Protein AF-A0A957WWM2-F1 (afdb_monomer_lite)

Sequence (202 aa):
AFRPNVPVIAITPSPMVQRQLCLHWGVYALLTRRFNSTDEVVVDAVRVAQKAGHVDEGDTVVLTAGMVGSVRSATNLMMVRTIERVLARGVGLGQREVVGRVVHVKTPINGADYTVGPQDIIYVEKVDRTCLSLLQRAGGLITLESGLDSPGAIFAMDLGLPALIGAEGRVNELIDGEPIVLDTVNGQVSEWRRSMPINRGL

pLDDT: mean 89.53, std 12.82, range [33.59, 98.31]

Secondary structure (DSSP, 8-state):
----SS-EEEEES-HHHHHHHTTSTTEEEEE----SSHHHHHHHHHHHHHHTTSS-TT-EEEEEEPPTT-SS-S--EEEEEEPP-EEEEEEEESSSEEEEEEEE--SS--S------TTEEEEESS--GGGHHHHTT-SEEEES--STTSHHHHHHHHHT--EEEEEEESGGG--TT-EEEEETTTTEEEE--PPPP-----

Structure (mmCIF, N/CA/C/O backbone):
data_AF-A0A957WWM2-F1
#
_entry.id   AF-A0A957WWM2-F1
#
loop_
_atom_site.group_PDB
_atom_site.id
_atom_site.type_symbol
_atom_site.label_atom_id
_atom_site.label_alt_id
_atom_site.label_comp_id
_atom_site.label_asym_id
_atom_site.label_entity_id
_atom_site.label_seq_id
_atom_site.pdbx_PDB_ins_code
_atom_site.Cartn_x
_atom_site.Cartn_y
_atom_site.Cartn_z
_atom_site.occupancy
_atom_site.B_iso_or_equiv
_atom_site.auth_seq_id
_atom_site.auth_comp_id
_atom_site.auth_asym_id
_atom_site.auth_atom_id
_atom_site.pdbx_PDB_model_num
ATOM 1 N N . ALA A 1 1 ? 10.904 -11.997 -33.557 1.00 68.50 1 ALA A N 1
ATOM 2 C CA . ALA A 1 1 ? 10.614 -11.258 -32.307 1.00 68.50 1 ALA A CA 1
ATOM 3 C C . ALA A 1 1 ? 9.206 -11.620 -31.857 1.00 68.50 1 ALA A C 1
ATOM 5 O O . ALA A 1 1 ? 8.340 -11.689 -32.715 1.00 68.50 1 ALA A O 1
ATOM 6 N N . P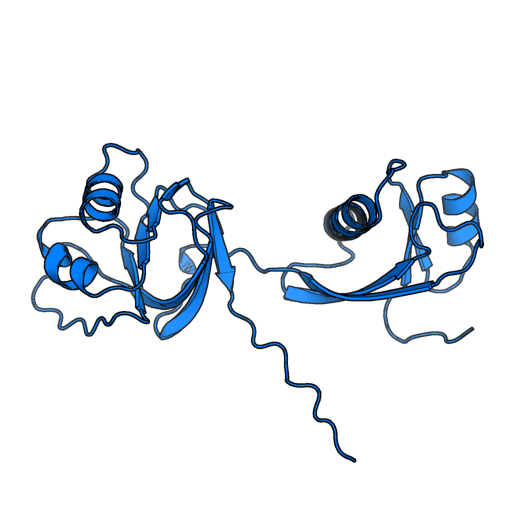HE A 1 2 ? 8.987 -11.874 -30.565 1.00 82.69 2 PHE A N 1
ATOM 7 C CA . PHE A 1 2 ? 7.769 -12.509 -30.034 1.00 82.69 2 PHE A CA 1
ATOM 8 C C . PHE A 1 2 ? 6.484 -11.660 -30.090 1.00 82.69 2 PHE A C 1
ATOM 10 O O . PHE A 1 2 ? 5.420 -12.213 -29.856 1.00 82.69 2 PHE A O 1
ATOM 17 N N . ARG A 1 3 ? 6.580 -10.357 -30.417 1.00 83.38 3 ARG A N 1
ATOM 18 C CA . ARG A 1 3 ? 5.449 -9.424 -30.647 1.00 83.38 3 ARG A CA 1
ATOM 19 C C . ARG A 1 3 ? 4.284 -9.632 -29.657 1.00 83.38 3 ARG A C 1
ATOM 21 O O . ARG A 1 3 ? 3.188 -9.986 -30.080 1.00 83.38 3 ARG A O 1
ATOM 28 N N . PRO A 1 4 ? 4.529 -9.460 -28.347 1.00 87.69 4 PRO A N 1
ATOM 29 C CA . PRO A 1 4 ? 3.482 -9.637 -27.353 1.00 87.69 4 PRO A CA 1
ATOM 30 C C . PRO A 1 4 ? 2.355 -8.615 -27.556 1.00 87.69 4 PRO A C 1
ATOM 32 O O . PRO A 1 4 ? 2.599 -7.498 -28.005 1.00 87.69 4 PRO A O 1
ATOM 35 N N . ASN A 1 5 ? 1.135 -8.991 -27.165 1.00 86.50 5 ASN A N 1
ATOM 36 C CA . ASN A 1 5 ? -0.032 -8.098 -27.182 1.00 86.50 5 ASN A CA 1
ATOM 37 C C . ASN A 1 5 ? -0.005 -7.044 -26.056 1.00 86.50 5 ASN A C 1
ATOM 39 O O . ASN A 1 5 ? -0.889 -6.197 -25.993 1.00 86.50 5 ASN A O 1
ATOM 43 N N . VAL A 1 6 ? 0.986 -7.107 -25.162 1.00 88.12 6 VAL A N 1
ATOM 44 C CA . VAL A 1 6 ? 1.208 -6.135 -24.083 1.00 88.12 6 VAL A CA 1
ATOM 45 C C . VAL A 1 6 ? 2.291 -5.124 -24.480 1.00 88.12 6 VAL A C 1
ATOM 47 O O . VAL A 1 6 ? 3.205 -5.483 -25.232 1.00 88.12 6 VAL A O 1
ATOM 50 N N . PRO A 1 7 ? 2.228 -3.873 -23.987 1.00 88.50 7 PRO A N 1
ATOM 51 C CA . PRO A 1 7 ? 3.242 -2.864 -24.278 1.00 88.50 7 PRO A CA 1
ATOM 52 C C . PRO A 1 7 ? 4.618 -3.282 -23.744 1.00 88.50 7 PRO A C 1
ATOM 54 O O . PRO A 1 7 ? 4.739 -3.803 -22.634 1.00 88.50 7 PRO A O 1
ATOM 57 N N . VAL A 1 8 ? 5.677 -3.027 -24.519 1.00 94.19 8 VAL A N 1
ATOM 58 C CA . VAL A 1 8 ? 7.059 -3.250 -24.074 1.00 94.19 8 VAL A CA 1
ATOM 59 C C . VAL A 1 8 ? 7.640 -1.923 -23.609 1.00 94.19 8 VAL A C 1
ATOM 61 O O . VAL A 1 8 ? 7.844 -1.017 -24.410 1.00 94.19 8 VAL A O 1
ATOM 64 N N . ILE A 1 9 ? 7.938 -1.805 -22.319 1.00 95.75 9 ILE A N 1
ATOM 65 C CA . ILE A 1 9 ? 8.543 -0.601 -21.743 1.00 95.75 9 ILE A CA 1
ATOM 66 C C . ILE A 1 9 ? 10.036 -0.869 -21.566 1.00 95.75 9 ILE A C 1
ATOM 68 O O . ILE A 1 9 ? 10.436 -1.706 -20.758 1.00 95.75 9 ILE A O 1
ATOM 72 N N . ALA A 1 10 ? 10.870 -0.186 -22.345 1.00 95.31 10 ALA A N 1
ATOM 73 C CA . ALA A 1 10 ? 12.314 -0.350 -22.299 1.00 95.31 10 ALA A CA 1
ATOM 74 C C . ALA A 1 10 ? 12.955 0.805 -21.529 1.00 95.31 10 ALA A C 1
ATOM 76 O O . ALA A 1 10 ? 12.918 1.957 -21.955 1.00 95.31 10 ALA A O 1
ATOM 77 N N . ILE A 1 11 ? 13.564 0.488 -20.391 1.00 95.31 11 ILE A N 1
ATOM 78 C CA . ILE A 1 11 ? 14.120 1.478 -19.469 1.00 95.31 11 ILE A CA 1
ATOM 79 C C . ILE A 1 11 ? 15.640 1.394 -19.539 1.00 95.31 11 ILE A C 1
ATOM 81 O O . ILE A 1 11 ? 16.223 0.328 -19.345 1.00 95.31 11 ILE A O 1
ATOM 85 N N . THR A 1 12 ? 16.294 2.505 -19.869 1.00 94.12 12 THR A N 1
ATOM 86 C CA . THR A 1 12 ? 17.740 2.528 -20.124 1.00 94.12 12 THR A CA 1
ATOM 87 C C . THR A 1 12 ? 18.412 3.763 -19.528 1.00 94.12 12 THR A C 1
ATOM 89 O O . THR A 1 12 ? 17.831 4.845 -19.547 1.00 94.12 12 THR A O 1
ATOM 92 N N . PRO A 1 13 ? 19.654 3.655 -19.020 1.00 93.88 13 PRO A N 1
ATOM 93 C CA . PRO A 1 13 ? 20.414 4.816 -18.573 1.00 93.88 13 PRO A CA 1
ATOM 94 C C . PRO A 1 13 ? 21.108 5.572 -19.716 1.00 93.88 13 PRO A C 1
ATOM 96 O O . PRO A 1 13 ? 21.777 6.571 -19.470 1.00 93.88 13 PRO A O 1
ATOM 99 N N . SER A 1 14 ? 21.027 5.080 -20.959 1.00 95.25 14 SER A N 1
ATOM 100 C CA . SER A 1 14 ? 21.716 5.671 -22.111 1.00 95.25 14 SER A CA 1
ATOM 101 C C . SER A 1 14 ? 20.738 6.418 -23.023 1.00 95.25 14 SER A C 1
ATOM 103 O O . SER A 1 14 ? 19.923 5.774 -23.688 1.00 95.25 14 SER A O 1
ATOM 105 N N . PRO A 1 15 ? 20.864 7.752 -23.165 1.00 96.56 15 PRO A N 1
ATOM 106 C CA . PRO A 1 15 ? 20.057 8.526 -24.112 1.00 96.56 15 PRO A CA 1
ATOM 107 C C . PRO A 1 15 ? 20.215 8.067 -25.563 1.00 96.56 15 PRO A C 1
ATOM 109 O O . PRO A 1 15 ? 19.283 8.163 -26.356 1.00 96.56 15 PRO A O 1
ATOM 112 N N . MET A 1 16 ? 21.392 7.548 -25.924 1.00 97.44 16 MET A N 1
ATOM 113 C CA . MET A 1 16 ? 21.622 6.981 -27.252 1.00 97.44 16 MET A CA 1
ATOM 114 C C . MET A 1 16 ? 20.780 5.720 -27.470 1.00 97.44 16 MET A C 1
ATOM 116 O O . MET A 1 16 ? 20.093 5.621 -28.484 1.00 97.44 16 MET A O 1
ATOM 120 N N . VAL A 1 17 ? 20.798 4.790 -26.509 1.00 95.88 17 VAL A N 1
ATOM 121 C CA . VAL A 1 17 ? 20.021 3.542 -26.583 1.00 95.88 17 VAL A CA 1
ATOM 122 C C . VAL A 1 17 ? 18.525 3.838 -26.557 1.00 95.88 17 VAL A C 1
ATOM 124 O O . VAL A 1 17 ? 17.778 3.230 -27.313 1.00 95.88 17 VAL A O 1
ATOM 127 N N . GLN A 1 18 ? 18.083 4.813 -25.758 1.00 97.19 18 GLN A N 1
ATOM 128 C CA . GLN A 1 18 ? 16.685 5.242 -25.744 1.00 97.19 18 GLN A CA 1
ATOM 129 C C . GLN A 1 18 ? 16.219 5.651 -27.149 1.00 97.19 18 GLN A C 1
ATOM 131 O O . GLN A 1 18 ? 15.223 5.128 -27.640 1.00 97.19 18 GLN A O 1
ATOM 136 N N . ARG A 1 19 ? 16.970 6.533 -27.827 1.00 97.38 19 ARG A N 1
ATOM 137 C CA . ARG A 1 19 ? 16.638 6.984 -29.190 1.00 97.38 19 ARG A CA 1
ATOM 138 C C . ARG A 1 19 ? 16.611 5.839 -30.200 1.00 97.38 19 ARG A C 1
ATOM 140 O O . ARG A 1 19 ? 15.752 5.833 -31.073 1.00 97.38 19 ARG A O 1
ATOM 147 N N . GLN A 1 20 ? 17.525 4.876 -30.078 1.00 97.31 20 GLN A N 1
ATOM 148 C CA . GLN A 1 20 ? 17.522 3.677 -30.921 1.00 97.31 20 GLN A CA 1
ATOM 149 C C . GLN A 1 20 ? 16.257 2.844 -30.691 1.00 97.31 20 GLN A C 1
ATOM 151 O O . GLN A 1 20 ? 15.596 2.453 -31.649 1.00 97.31 20 GLN A O 1
ATOM 156 N N . LEU A 1 21 ? 15.886 2.620 -29.428 1.00 95.88 21 LEU A N 1
ATOM 157 C CA . LEU A 1 21 ? 14.712 1.833 -29.051 1.00 95.88 21 LEU A CA 1
ATOM 158 C C . LEU A 1 21 ? 13.391 2.474 -29.484 1.00 95.88 21 LEU A C 1
ATOM 160 O O . LEU A 1 21 ? 12.458 1.737 -29.781 1.00 95.88 21 LEU A O 1
ATOM 164 N N . CYS A 1 22 ? 13.318 3.801 -29.619 1.00 94.31 22 CYS A N 1
ATOM 165 C CA . CYS A 1 22 ? 12.141 4.474 -30.182 1.00 94.31 22 CYS A CA 1
ATOM 166 C C . CYS A 1 22 ? 11.814 4.047 -31.627 1.00 94.31 22 CYS A C 1
ATOM 168 O O . CYS A 1 22 ? 10.692 4.252 -32.079 1.00 94.31 22 CYS A O 1
ATOM 170 N N . LEU A 1 23 ? 12.766 3.460 -32.362 1.00 94.50 23 LEU A N 1
ATOM 171 C CA . LEU A 1 23 ? 12.536 2.922 -33.710 1.00 94.50 23 LEU A CA 1
ATOM 172 C C . LEU A 1 23 ? 11.980 1.488 -33.690 1.00 94.50 23 LEU A C 1
ATOM 174 O O . LEU A 1 23 ? 11.587 0.959 -34.730 1.00 94.50 23 LEU A O 1
ATOM 178 N N . HIS A 1 24 ? 11.958 0.832 -32.526 1.00 92.12 24 HIS A N 1
ATOM 179 C CA . HIS A 1 24 ? 11.448 -0.525 -32.394 1.00 92.12 24 HIS A CA 1
ATOM 180 C C . HIS A 1 24 ? 9.931 -0.519 -32.209 1.00 92.12 24 HIS A C 1
ATOM 182 O O . HIS A 1 24 ? 9.384 0.094 -31.297 1.00 92.12 24 HIS A O 1
ATOM 188 N N . TRP A 1 25 ? 9.245 -1.277 -33.063 1.00 89.88 25 TRP A N 1
ATOM 189 C CA . TRP A 1 25 ? 7.795 -1.421 -32.998 1.00 89.88 25 TRP A CA 1
ATOM 190 C C . TRP A 1 25 ? 7.329 -1.954 -31.635 1.00 89.88 25 TRP A C 1
ATOM 192 O O . TRP A 1 25 ? 7.825 -2.989 -31.175 1.00 89.88 25 TRP A O 1
ATOM 202 N N . GLY A 1 26 ? 6.348 -1.268 -31.041 1.00 88.69 26 GLY A N 1
ATOM 203 C CA . GLY A 1 26 ? 5.719 -1.643 -29.771 1.00 88.69 26 GLY A CA 1
ATOM 204 C C . GLY A 1 26 ? 6.561 -1.354 -28.523 1.00 88.69 26 GLY A C 1
ATOM 205 O O . GLY A 1 26 ? 6.226 -1.869 -27.456 1.00 88.69 26 GLY A O 1
ATOM 206 N N . VAL A 1 27 ? 7.647 -0.577 -28.648 1.00 94.12 27 VAL A N 1
ATOM 207 C CA . VAL A 1 27 ? 8.554 -0.244 -27.541 1.00 94.12 27 VAL A CA 1
ATOM 208 C C . VAL A 1 27 ? 8.384 1.210 -27.094 1.00 94.12 27 VAL A C 1
ATOM 210 O O . VAL A 1 27 ? 8.591 2.138 -27.871 1.00 94.12 27 VAL A O 1
ATOM 213 N N . TYR A 1 28 ? 8.089 1.405 -25.810 1.00 95.44 28 TYR A N 1
ATOM 214 C CA . TYR A 1 28 ? 8.116 2.696 -25.125 1.00 95.44 28 TYR A CA 1
ATOM 215 C C . TYR A 1 28 ? 9.452 2.846 -24.394 1.00 95.44 28 TYR A C 1
ATOM 217 O O . TYR A 1 28 ? 9.712 2.142 -23.419 1.00 95.44 28 TYR A O 1
ATOM 225 N N . ALA A 1 29 ? 10.331 3.724 -24.883 1.00 96.69 29 ALA A N 1
ATOM 226 C CA . ALA A 1 29 ? 11.685 3.867 -24.352 1.00 96.69 29 ALA A CA 1
ATOM 227 C C . ALA A 1 29 ? 11.794 5.007 -23.322 1.00 96.69 29 ALA A C 1
ATOM 229 O O . ALA A 1 29 ? 11.645 6.185 -23.659 1.00 96.69 29 ALA A O 1
ATOM 230 N N . LEU A 1 30 ? 12.130 4.673 -22.076 1.00 97.12 30 LEU A N 1
ATOM 231 C CA . LEU A 1 30 ? 12.256 5.618 -20.963 1.00 97.12 30 LEU A CA 1
ATOM 232 C C . LEU A 1 30 ? 13.702 5.716 -20.466 1.00 97.12 30 LEU A C 1
ATOM 234 O O . LEU A 1 30 ? 14.476 4.757 -20.535 1.00 97.12 30 LEU A O 1
ATOM 238 N N . LEU A 1 31 ? 14.053 6.886 -19.933 1.00 96.25 31 LEU A N 1
ATOM 239 C CA . LEU A 1 31 ? 15.353 7.133 -19.319 1.00 96.25 31 LEU A CA 1
ATOM 240 C C . LEU A 1 31 ? 15.324 6.890 -17.815 1.00 96.25 31 LEU A C 1
ATOM 242 O O . LEU A 1 31 ? 14.404 7.308 -17.115 1.00 96.25 31 LEU A O 1
ATOM 246 N N . THR A 1 32 ? 16.402 6.293 -17.325 1.00 95.00 32 THR A N 1
ATOM 247 C CA . THR A 1 32 ? 16.707 6.164 -15.899 1.00 95.00 32 THR A CA 1
ATOM 248 C C . THR A 1 32 ? 18.162 6.574 -15.621 1.00 95.00 32 THR A C 1
ATOM 250 O O . THR A 1 32 ? 18.905 6.945 -16.530 1.00 95.00 32 THR A O 1
ATOM 253 N N . ARG A 1 33 ? 18.590 6.532 -14.360 1.00 92.12 33 ARG A N 1
ATOM 254 C CA . ARG A 1 33 ? 19.999 6.588 -13.963 1.00 92.12 33 ARG A CA 1
ATOM 255 C C . ARG A 1 33 ? 20.610 5.185 -13.956 1.00 92.12 33 ARG A C 1
ATOM 257 O O . ARG A 1 33 ? 19.917 4.175 -13.973 1.00 92.12 33 ARG A O 1
ATOM 264 N N . ARG A 1 34 ? 21.939 5.114 -13.952 1.00 90.06 34 ARG A N 1
ATOM 265 C CA . ARG A 1 34 ? 22.653 3.840 -13.814 1.00 90.06 34 ARG A CA 1
ATOM 266 C C . ARG A 1 34 ? 22.686 3.421 -12.343 1.00 90.06 34 ARG A C 1
ATOM 268 O O . ARG A 1 34 ? 22.906 4.265 -11.480 1.00 90.06 34 ARG A O 1
ATOM 275 N N . PHE A 1 35 ? 22.506 2.128 -12.099 1.00 89.62 35 PHE A N 1
ATOM 276 C CA . PHE A 1 35 ? 22.499 1.506 -10.776 1.00 89.62 35 PHE A CA 1
ATOM 277 C C . PHE A 1 35 ? 23.495 0.352 -10.712 1.00 89.62 35 PHE A C 1
ATOM 279 O O . PHE A 1 35 ? 23.909 -0.167 -11.755 1.00 89.62 35 PHE A O 1
ATOM 286 N N . ASN A 1 36 ? 23.861 -0.038 -9.491 1.00 87.06 36 ASN A N 1
ATOM 287 C CA . ASN A 1 36 ? 24.891 -1.049 -9.241 1.00 87.06 36 ASN A CA 1
ATOM 288 C C . ASN A 1 36 ? 24.325 -2.376 -8.721 1.00 87.06 36 ASN A C 1
ATOM 290 O O . ASN A 1 36 ? 25.065 -3.355 -8.653 1.00 87.06 36 ASN A O 1
ATOM 294 N N . SER A 1 37 ? 23.031 -2.435 -8.397 1.00 88.38 37 SER A N 1
ATOM 295 C CA . SER A 1 37 ? 22.351 -3.666 -8.000 1.00 88.38 37 SER A CA 1
ATOM 296 C C . SER A 1 37 ? 21.128 -3.940 -8.872 1.00 88.38 37 SER A C 1
ATOM 298 O O . SER A 1 37 ? 20.485 -3.032 -9.400 1.00 88.38 37 SER A O 1
ATOM 300 N N . THR A 1 38 ? 20.808 -5.222 -9.036 1.00 86.62 38 THR A N 1
ATOM 301 C CA . THR A 1 38 ? 19.611 -5.661 -9.764 1.00 86.62 38 THR A CA 1
ATOM 302 C C . THR A 1 38 ? 18.332 -5.175 -9.075 1.00 86.62 38 THR A C 1
ATOM 304 O O . THR A 1 38 ? 17.401 -4.756 -9.758 1.00 86.62 38 THR A O 1
ATOM 307 N N . ASP A 1 39 ? 18.305 -5.166 -7.741 1.00 86.75 39 ASP A N 1
ATOM 308 C CA . ASP A 1 39 ? 17.135 -4.744 -6.964 1.00 86.75 39 ASP A CA 1
ATOM 309 C C . ASP A 1 39 ? 16.833 -3.254 -7.159 1.00 86.75 39 ASP A C 1
ATOM 311 O O . ASP A 1 39 ? 15.686 -2.882 -7.408 1.00 86.75 39 ASP A O 1
ATOM 315 N N . GLU A 1 40 ? 17.863 -2.400 -7.155 1.00 90.19 40 GLU A N 1
ATOM 316 C CA . GLU A 1 40 ? 17.714 -0.973 -7.464 1.00 90.19 40 GLU A CA 1
ATOM 317 C C . GLU A 1 40 ? 17.157 -0.752 -8.874 1.00 90.19 40 GLU A C 1
ATOM 319 O O . GLU A 1 40 ? 16.267 0.078 -9.060 1.00 90.19 40 GLU A O 1
ATOM 324 N N . VAL A 1 41 ? 17.644 -1.513 -9.862 1.00 89.81 41 VAL A N 1
ATOM 325 C CA . VAL A 1 41 ? 17.142 -1.443 -11.244 1.00 89.81 41 VAL A CA 1
ATOM 326 C C . VAL A 1 41 ? 15.663 -1.819 -11.303 1.00 89.81 41 VAL A C 1
ATOM 328 O O . VAL A 1 41 ? 14.894 -1.133 -11.970 1.00 89.81 41 VAL A O 1
ATOM 331 N N . VAL A 1 42 ? 15.253 -2.885 -10.614 1.00 89.25 42 VAL A N 1
ATOM 332 C CA . VAL A 1 42 ? 13.862 -3.363 -10.593 1.00 89.25 42 VAL A CA 1
ATOM 333 C C . VAL A 1 42 ? 12.933 -2.335 -9.947 1.00 89.25 42 VAL A C 1
ATOM 335 O O . VAL A 1 42 ? 11.890 -2.014 -10.519 1.00 89.25 42 VAL A O 1
ATOM 338 N N . VAL A 1 43 ? 13.306 -1.800 -8.782 1.00 89.94 43 VAL A N 1
ATOM 339 C CA . VAL A 1 43 ? 12.519 -0.775 -8.073 1.00 89.94 43 VAL A CA 1
ATOM 340 C C . VAL A 1 43 ? 12.390 0.485 -8.925 1.00 89.94 43 VAL A C 1
ATOM 342 O O . VAL A 1 43 ? 11.295 1.031 -9.079 1.00 89.94 43 VAL A O 1
ATOM 345 N N . ASP A 1 44 ? 13.491 0.931 -9.526 1.00 93.12 44 ASP A N 1
ATOM 346 C CA . ASP A 1 44 ? 13.483 2.137 -10.340 1.00 93.12 44 ASP A CA 1
ATOM 347 C C . ASP A 1 44 ? 12.718 1.968 -11.655 1.00 93.12 44 ASP A C 1
ATOM 349 O O . ASP A 1 44 ? 12.010 2.883 -12.073 1.00 93.12 44 ASP A O 1
ATOM 353 N N . ALA A 1 45 ? 12.803 0.792 -12.279 1.00 93.00 45 ALA A N 1
ATOM 354 C CA . ALA A 1 45 ? 12.073 0.473 -13.497 1.00 93.00 45 ALA A CA 1
ATOM 355 C C . ALA A 1 45 ? 10.557 0.630 -13.304 1.00 93.00 45 ALA A C 1
ATOM 357 O O . ALA A 1 45 ? 9.906 1.319 -14.091 1.00 93.00 45 ALA A O 1
ATOM 358 N N . VAL A 1 46 ? 10.006 0.058 -12.228 1.00 92.62 46 VAL A N 1
ATOM 359 C CA . VAL A 1 46 ? 8.580 0.209 -11.891 1.00 92.62 46 VAL A CA 1
ATOM 360 C C . VAL A 1 46 ? 8.243 1.680 -11.648 1.00 92.62 46 VAL A C 1
ATOM 362 O O . VAL A 1 46 ? 7.312 2.204 -12.255 1.00 92.62 46 VAL A O 1
ATOM 365 N N . ARG A 1 47 ? 9.054 2.384 -10.850 1.00 93.44 47 ARG A N 1
ATOM 366 C CA . ARG A 1 47 ? 8.861 3.810 -10.540 1.00 93.44 47 ARG A CA 1
ATOM 367 C C . ARG A 1 47 ? 8.833 4.692 -11.794 1.00 93.44 47 ARG A C 1
ATOM 369 O O . ARG A 1 47 ? 7.992 5.583 -11.907 1.00 93.44 47 ARG A O 1
ATOM 376 N N . VAL A 1 48 ? 9.766 4.487 -12.725 1.00 95.06 48 VAL A N 1
ATOM 377 C CA . VAL A 1 48 ? 9.859 5.260 -13.974 1.00 95.06 48 VAL A CA 1
ATOM 378 C C . VAL A 1 48 ? 8.686 4.942 -14.900 1.00 95.06 48 VAL A C 1
ATOM 380 O O . VAL A 1 48 ? 8.121 5.866 -15.484 1.00 95.06 48 VAL A O 1
ATOM 383 N N . ALA A 1 49 ? 8.283 3.672 -14.994 1.00 94.31 49 ALA A N 1
ATOM 384 C CA . ALA A 1 49 ? 7.115 3.262 -15.769 1.00 94.31 49 ALA A CA 1
ATOM 385 C C . ALA A 1 49 ? 5.810 3.863 -15.215 1.00 94.31 49 ALA A C 1
ATOM 387 O O . ALA A 1 49 ? 5.019 4.394 -15.996 1.00 94.31 49 ALA A O 1
ATOM 388 N N . GLN A 1 50 ? 5.623 3.860 -13.888 1.00 92.56 50 GLN A N 1
ATOM 389 C CA . GLN A 1 50 ? 4.476 4.496 -13.226 1.00 92.56 50 GLN A CA 1
ATOM 390 C C . GLN A 1 50 ? 4.455 6.002 -13.471 1.00 92.56 50 GLN A C 1
ATOM 392 O O . GLN A 1 50 ? 3.445 6.562 -13.882 1.00 92.56 50 GLN A O 1
ATOM 397 N N . LYS A 1 51 ? 5.599 6.678 -13.296 1.00 94.06 51 LYS A N 1
ATOM 398 C CA . LYS A 1 51 ? 5.699 8.126 -13.532 1.00 94.06 51 LYS A CA 1
ATOM 399 C C . LYS A 1 51 ? 5.372 8.512 -14.979 1.00 94.06 51 LYS A C 1
ATOM 401 O O . LYS A 1 51 ? 4.893 9.616 -15.221 1.00 94.06 51 LYS A O 1
ATOM 406 N N . ALA A 1 52 ? 5.662 7.630 -15.931 1.00 93.38 52 ALA A N 1
ATOM 407 C CA . ALA A 1 52 ? 5.337 7.820 -17.340 1.00 93.38 52 ALA A CA 1
ATOM 408 C C . ALA A 1 52 ? 3.884 7.439 -17.696 1.00 93.38 52 ALA A C 1
ATOM 410 O O . ALA A 1 52 ? 3.491 7.623 -18.844 1.00 93.38 52 ALA A O 1
ATOM 411 N N . GLY A 1 53 ? 3.094 6.929 -16.741 1.00 92.88 53 GLY A N 1
ATOM 412 C CA . GLY A 1 53 ? 1.698 6.533 -16.946 1.00 92.88 53 GLY A CA 1
ATOM 413 C C . GLY A 1 53 ? 1.531 5.260 -17.777 1.00 92.88 53 GLY A C 1
ATOM 414 O O . GLY A 1 53 ? 0.518 5.093 -18.447 1.00 92.88 53 GLY A O 1
ATOM 415 N N . HIS A 1 54 ? 2.546 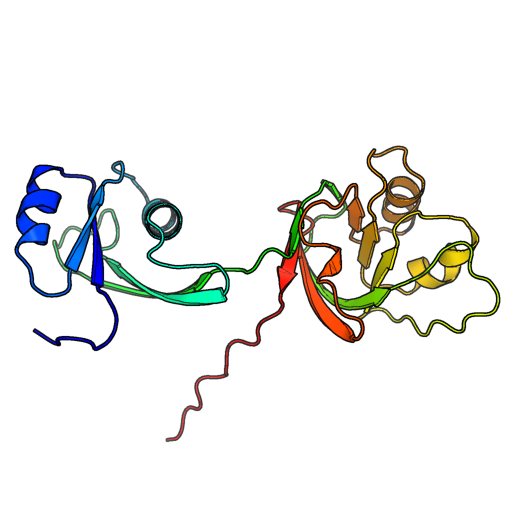4.390 -17.805 1.00 92.31 54 HIS A N 1
ATOM 416 C CA . HIS A 1 54 ? 2.487 3.138 -18.566 1.00 92.31 54 HIS A CA 1
ATOM 417 C C . HIS A 1 54 ? 2.039 1.931 -17.740 1.00 92.31 54 HIS A C 1
ATOM 419 O O . HIS A 1 54 ? 1.693 0.906 -18.324 1.00 92.31 54 HIS A O 1
ATOM 425 N N . VAL A 1 55 ? 2.113 2.032 -16.415 1.00 92.06 55 VAL A N 1
ATOM 426 C CA . VAL A 1 55 ? 1.669 1.013 -15.461 1.00 92.06 55 VAL A CA 1
ATOM 427 C C . VAL A 1 55 ? 1.087 1.722 -14.247 1.00 92.06 55 VAL A C 1
ATOM 429 O O . VAL A 1 55 ? 1.614 2.760 -13.841 1.00 92.06 55 VAL A O 1
ATOM 432 N N . ASP A 1 56 ? 0.057 1.144 -13.652 1.00 89.31 56 ASP A N 1
ATOM 433 C CA . ASP A 1 56 ? -0.628 1.686 -12.485 1.00 89.31 56 ASP A CA 1
ATOM 434 C C . ASP A 1 56 ? -0.573 0.725 -11.291 1.00 89.31 56 ASP A C 1
ATOM 436 O O . ASP A 1 56 ? -0.146 -0.430 -11.369 1.00 89.31 56 ASP A O 1
ATOM 440 N N . GLU A 1 57 ? -0.977 1.230 -10.130 1.00 87.62 57 GLU A N 1
ATOM 441 C CA . GLU A 1 57 ? -1.190 0.395 -8.952 1.00 87.62 57 GLU A CA 1
ATOM 442 C C . GLU A 1 57 ? -2.193 -0.732 -9.241 1.00 87.62 57 GLU A C 1
ATOM 444 O O . GLU A 1 57 ? -3.269 -0.511 -9.793 1.00 87.62 57 GLU A O 1
ATOM 449 N N . GLY A 1 58 ? -1.856 -1.954 -8.832 1.00 84.06 58 GLY A N 1
ATOM 450 C CA . GLY A 1 58 ? -2.630 -3.155 -9.128 1.00 84.06 58 GLY A CA 1
ATOM 451 C C . GLY A 1 58 ? -2.240 -3.855 -10.434 1.00 84.06 58 GLY A C 1
ATOM 452 O O . GLY A 1 58 ? -2.682 -4.988 -10.645 1.00 84.06 58 GLY A O 1
ATOM 453 N N . ASP A 1 59 ? -1.399 -3.270 -11.287 1.00 88.62 59 ASP A N 1
ATOM 454 C CA . ASP A 1 59 ? -0.945 -3.955 -12.498 1.00 88.62 59 ASP A CA 1
ATOM 455 C C . ASP A 1 59 ? 0.022 -5.098 -12.186 1.00 88.62 59 ASP A C 1
ATOM 457 O O . ASP A 1 59 ? 0.836 -5.044 -11.260 1.00 88.62 59 ASP A O 1
ATOM 461 N N . THR A 1 60 ? -0.047 -6.152 -13.000 1.00 89.94 60 THR A N 1
ATOM 462 C CA . THR A 1 60 ? 0.948 -7.230 -13.001 1.00 89.94 60 THR A CA 1
ATOM 463 C C . THR A 1 60 ? 1.931 -7.001 -14.138 1.00 89.94 60 THR A C 1
ATOM 465 O O . THR A 1 60 ? 1.549 -6.966 -15.306 1.00 89.94 60 THR A O 1
ATOM 468 N N . VAL A 1 61 ? 3.210 -6.882 -13.798 1.00 91.94 61 VAL A N 1
ATOM 469 C CA . VAL A 1 61 ? 4.292 -6.601 -14.741 1.00 91.94 61 VAL A CA 1
ATOM 470 C C . VAL A 1 61 ? 5.261 -7.774 -14.829 1.00 91.94 61 VAL A C 1
ATOM 472 O O . VAL A 1 61 ? 5.582 -8.427 -13.833 1.00 91.94 61 VAL A O 1
ATOM 475 N N . VAL A 1 62 ? 5.764 -8.024 -16.038 1.00 93.50 62 VAL A N 1
ATOM 476 C CA . VAL A 1 62 ? 6.884 -8.940 -16.278 1.00 93.50 62 VAL A CA 1
ATOM 477 C C . VAL A 1 62 ? 8.133 -8.101 -16.500 1.00 93.50 62 VAL A C 1
ATOM 479 O O . VAL A 1 62 ? 8.251 -7.395 -17.499 1.00 93.50 62 VAL A O 1
ATOM 482 N N . LEU A 1 63 ? 9.076 -8.183 -15.569 1.00 92.06 63 LEU A N 1
ATOM 483 C CA . LEU A 1 63 ? 10.374 -7.537 -15.686 1.00 92.06 63 LEU A CA 1
ATOM 484 C C . LEU A 1 63 ? 11.360 -8.494 -16.337 1.00 92.06 63 LEU A C 1
ATOM 486 O O . LEU A 1 63 ? 11.465 -9.653 -15.932 1.00 92.06 63 LEU A O 1
ATOM 490 N N . THR A 1 64 ? 12.121 -8.001 -17.311 1.00 91.00 64 THR A N 1
ATOM 491 C CA . THR A 1 64 ? 13.224 -8.755 -17.898 1.00 91.00 64 THR A CA 1
ATOM 492 C C . THR A 1 64 ? 14.464 -7.889 -18.069 1.00 91.00 64 THR A C 1
ATOM 494 O O . THR A 1 64 ? 14.383 -6.751 -18.529 1.00 91.00 64 THR A O 1
ATOM 497 N N . ALA A 1 65 ? 15.613 -8.414 -17.649 1.00 85.25 65 ALA A N 1
ATOM 498 C CA . ALA A 1 65 ? 16.886 -7.702 -17.654 1.00 85.25 65 ALA A CA 1
ATOM 499 C C . ALA A 1 65 ? 18.069 -8.684 -17.702 1.00 85.25 65 ALA A C 1
ATOM 501 O O . ALA A 1 65 ? 17.896 -9.901 -17.631 1.00 85.25 65 ALA A O 1
ATOM 502 N N . GLY A 1 66 ? 19.283 -8.152 -17.820 1.00 81.75 66 GLY A N 1
ATOM 503 C CA . GLY A 1 66 ? 20.496 -8.864 -17.417 1.00 81.75 66 GLY A CA 1
ATOM 504 C C . GLY A 1 66 ? 20.835 -8.506 -15.971 1.00 81.75 66 GLY A C 1
ATOM 505 O O . GLY A 1 66 ? 20.755 -7.333 -15.605 1.00 81.75 66 GLY A O 1
ATOM 506 N N . MET A 1 67 ? 21.212 -9.485 -15.148 1.00 78.25 67 MET A N 1
ATOM 507 C CA . MET A 1 67 ? 21.672 -9.218 -13.780 1.00 78.25 67 MET A CA 1
ATOM 508 C C . MET A 1 67 ? 22.912 -8.315 -13.785 1.00 78.25 67 MET A C 1
ATOM 510 O O . MET A 1 67 ? 23.859 -8.546 -14.553 1.00 78.25 67 MET A O 1
ATOM 514 N N . VAL A 1 68 ? 22.919 -7.307 -12.908 1.00 71.25 68 VAL A N 1
ATOM 515 C CA . VAL A 1 68 ? 24.039 -6.366 -12.772 1.00 71.25 68 VAL A CA 1
ATOM 516 C C . VAL A 1 68 ? 25.287 -7.124 -12.306 1.00 71.25 68 VAL A C 1
ATOM 518 O O . VAL A 1 68 ? 25.216 -7.944 -11.397 1.00 71.25 68 VAL A O 1
ATOM 521 N N . GLY A 1 69 ? 26.426 -6.897 -12.966 1.00 65.38 69 GLY A N 1
ATOM 522 C CA . GLY A 1 69 ? 27.685 -7.604 -12.686 1.00 65.38 69 GLY A CA 1
ATOM 523 C C . GLY A 1 69 ? 27.867 -8.937 -13.424 1.00 65.38 69 GLY A C 1
ATOM 524 O O . GLY A 1 69 ? 28.950 -9.518 -13.361 1.00 65.38 69 GLY A O 1
ATOM 525 N N . SER A 1 70 ? 26.868 -9.420 -14.175 1.00 59.03 70 SER A N 1
ATOM 526 C CA . SER A 1 70 ? 27.063 -10.596 -15.030 1.00 59.03 70 SER A CA 1
ATOM 527 C C . SER A 1 70 ? 27.906 -10.251 -16.270 1.00 59.03 70 SER A C 1
ATOM 529 O O . SER A 1 70 ? 27.651 -9.286 -16.986 1.00 59.03 70 SER A O 1
ATOM 531 N N . VAL A 1 71 ? 28.947 -11.052 -16.519 1.00 54.66 71 VAL A N 1
ATOM 532 C CA . VAL A 1 71 ? 29.965 -10.831 -17.573 1.00 54.66 71 VAL A CA 1
ATOM 533 C C . VAL A 1 71 ? 29.406 -11.053 -18.990 1.00 54.66 71 VAL A C 1
ATOM 535 O O . VAL A 1 71 ? 30.033 -10.691 -19.983 1.00 54.66 71 VAL A O 1
ATOM 538 N N . ARG A 1 72 ? 28.204 -11.629 -19.118 1.00 54.31 72 ARG A N 1
ATOM 539 C CA . ARG A 1 72 ? 27.545 -11.857 -20.409 1.00 54.31 72 ARG A CA 1
ATOM 540 C C . ARG A 1 72 ? 26.429 -10.840 -20.608 1.00 54.31 72 ARG A C 1
ATOM 542 O O . ARG A 1 72 ? 25.515 -10.760 -19.798 1.00 54.31 72 ARG A O 1
ATOM 549 N N . SER A 1 73 ? 26.487 -10.127 -21.732 1.00 57.06 73 SER A N 1
ATOM 550 C CA . SER A 1 73 ? 25.483 -9.174 -22.232 1.00 57.06 73 SER A CA 1
ATOM 551 C C . SER A 1 73 ? 24.188 -9.879 -22.685 1.00 57.06 73 SER A C 1
ATOM 553 O O . SER A 1 73 ? 23.714 -9.697 -23.801 1.00 57.06 73 SER A O 1
ATOM 555 N N . ALA A 1 74 ? 23.655 -10.771 -21.852 1.00 67.94 74 ALA A N 1
ATOM 556 C CA . ALA A 1 74 ? 22.462 -11.552 -22.131 1.00 67.94 74 ALA A CA 1
ATOM 557 C C . ALA A 1 74 ? 21.371 -11.199 -21.121 1.00 67.94 74 ALA A C 1
ATOM 559 O O . ALA A 1 74 ? 21.622 -11.082 -19.922 1.00 67.94 74 ALA A O 1
ATOM 560 N N . THR A 1 75 ? 20.145 -11.067 -21.613 1.00 78.31 75 THR A N 1
ATOM 561 C CA . THR A 1 75 ? 18.950 -10.991 -20.777 1.00 78.31 75 THR A CA 1
ATOM 562 C C . THR A 1 75 ? 18.758 -12.342 -20.087 1.00 78.31 75 THR A C 1
ATOM 564 O O . THR A 1 75 ? 18.409 -13.322 -20.741 1.00 78.31 75 THR A O 1
ATOM 567 N N . ASN A 1 76 ? 19.045 -12.416 -18.789 1.00 81.31 76 ASN A N 1
ATOM 568 C CA . ASN A 1 76 ? 19.053 -13.660 -18.008 1.00 81.31 76 ASN A CA 1
ATOM 569 C C . ASN A 1 76 ? 18.166 -13.605 -16.756 1.00 81.31 76 ASN A C 1
ATOM 571 O O . ASN A 1 76 ? 18.175 -14.540 -15.960 1.00 81.31 76 ASN A O 1
ATOM 575 N N . LEU A 1 77 ? 17.398 -12.529 -16.594 1.00 84.44 77 LEU A N 1
ATOM 576 C CA . LEU A 1 77 ? 16.440 -12.346 -15.518 1.00 84.44 77 LEU A CA 1
ATOM 577 C C . LEU A 1 77 ? 15.042 -12.171 -16.105 1.00 84.44 77 LEU A C 1
ATOM 579 O O . LEU A 1 77 ? 14.834 -11.381 -17.031 1.00 84.44 77 LEU A O 1
ATOM 583 N N . MET A 1 78 ? 14.087 -12.901 -15.536 1.00 89.75 78 MET A N 1
ATOM 584 C CA . MET A 1 78 ? 12.657 -12.699 -15.729 1.00 89.75 78 MET A CA 1
ATOM 585 C C . MET A 1 78 ? 11.972 -12.819 -14.370 1.00 89.75 78 MET A C 1
ATOM 587 O O . MET A 1 78 ? 12.192 -13.796 -13.657 1.00 89.75 78 MET A O 1
ATOM 591 N N . MET A 1 79 ? 11.159 -11.832 -14.007 1.00 88.81 79 MET A N 1
ATOM 592 C CA . MET A 1 79 ? 10.421 -11.816 -12.747 1.00 88.81 79 MET A CA 1
ATOM 593 C C . MET A 1 79 ? 9.028 -11.238 -12.974 1.00 88.81 79 MET A C 1
ATOM 595 O O . MET A 1 79 ? 8.874 -10.256 -13.696 1.00 88.81 79 MET A O 1
ATOM 599 N N . VAL A 1 80 ? 8.021 -11.835 -12.343 1.00 91.19 80 VAL A N 1
ATOM 600 C CA . VAL A 1 80 ? 6.653 -11.309 -12.326 1.00 91.19 80 VAL A CA 1
ATOM 601 C C . VAL A 1 80 ? 6.446 -10.576 -11.009 1.00 91.19 80 VAL A C 1
ATOM 603 O O . VAL A 1 80 ? 6.745 -11.130 -9.950 1.00 91.19 80 VAL A O 1
ATOM 606 N N . ARG A 1 81 ? 5.955 -9.338 -11.065 1.00 86.00 81 ARG A N 1
ATOM 607 C CA . ARG A 1 81 ? 5.599 -8.556 -9.877 1.00 86.00 81 ARG A CA 1
ATOM 608 C C . ARG A 1 81 ? 4.230 -7.923 -10.050 1.00 86.00 81 ARG A C 1
ATOM 610 O O . ARG A 1 81 ? 3.873 -7.519 -11.151 1.00 86.00 81 ARG A O 1
ATOM 617 N N . THR A 1 82 ? 3.509 -7.793 -8.948 1.00 88.31 82 THR A N 1
ATOM 618 C CA . THR A 1 82 ? 2.311 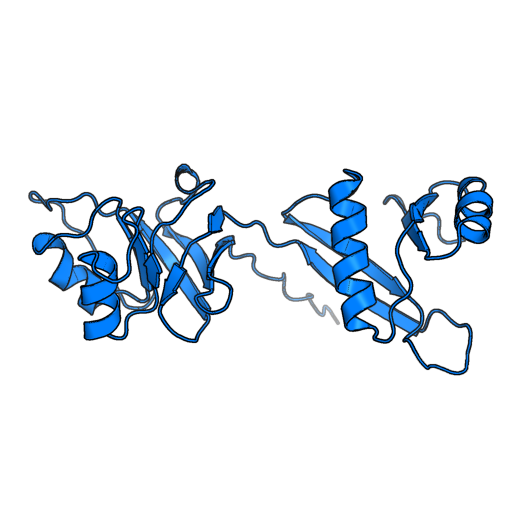-6.957 -8.875 1.00 88.31 82 THR A CA 1
ATOM 619 C C . THR A 1 82 ? 2.701 -5.632 -8.243 1.00 88.31 82 THR A C 1
ATOM 621 O O . THR A 1 82 ? 3.416 -5.618 -7.240 1.00 88.31 82 THR A O 1
ATOM 624 N N . ILE A 1 83 ? 2.272 -4.526 -8.840 1.00 88.50 83 ILE A N 1
ATOM 625 C CA . ILE A 1 83 ? 2.427 -3.198 -8.255 1.00 88.50 83 ILE A CA 1
ATOM 626 C C . ILE A 1 83 ? 1.387 -3.074 -7.144 1.00 88.50 83 ILE A C 1
ATOM 628 O O . ILE A 1 83 ? 0.193 -3.229 -7.391 1.00 88.50 83 ILE A O 1
ATOM 632 N N . GLU A 1 84 ? 1.833 -2.843 -5.914 1.00 87.12 84 GLU A N 1
ATOM 633 C CA . GLU A 1 84 ? 0.934 -2.740 -4.766 1.00 87.12 84 GLU A CA 1
ATOM 634 C C . GLU A 1 84 ? -0.001 -1.540 -4.898 1.00 87.12 84 GLU A C 1
ATOM 636 O O . GLU A 1 84 ? 0.425 -0.441 -5.255 1.00 87.12 84 GLU A O 1
ATOM 641 N N . ARG A 1 85 ? -1.279 -1.753 -4.573 1.00 91.06 85 ARG A N 1
ATOM 642 C CA . ARG A 1 85 ? -2.269 -0.685 -4.466 1.00 91.06 85 ARG A CA 1
ATOM 643 C C . ARG A 1 85 ? -2.320 -0.198 -3.031 1.00 91.06 85 ARG A C 1
ATOM 645 O O . ARG A 1 85 ? -2.869 -0.877 -2.165 1.00 91.06 85 ARG A O 1
ATOM 652 N N . VAL A 1 86 ? -1.696 0.949 -2.780 1.00 93.31 86 VAL A N 1
ATOM 653 C CA . VAL A 1 86 ? -1.592 1.531 -1.439 1.00 93.31 86 VAL A CA 1
ATOM 654 C C . VAL A 1 86 ? -2.845 2.353 -1.165 1.00 93.31 86 VAL A C 1
ATOM 656 O O . VAL A 1 86 ? -3.151 3.309 -1.876 1.00 93.31 86 VAL A O 1
ATOM 659 N N . LEU A 1 87 ? -3.578 1.960 -0.129 1.00 95.69 87 LEU A N 1
ATOM 660 C CA . LEU A 1 87 ? -4.815 2.599 0.303 1.00 95.69 87 LEU A CA 1
ATOM 661 C C . LEU A 1 87 ? -4.523 3.756 1.252 1.00 95.69 87 LEU A C 1
ATOM 663 O O . LEU A 1 87 ? -5.096 4.829 1.101 1.00 95.69 87 LEU A O 1
ATOM 667 N N . ALA A 1 88 ? -3.605 3.575 2.200 1.00 96.94 88 ALA A N 1
ATOM 668 C CA . ALA A 1 88 ? -3.260 4.618 3.157 1.00 96.94 88 ALA A CA 1
ATOM 669 C C . ALA A 1 88 ? -1.776 4.601 3.528 1.00 96.94 88 ALA A C 1
ATOM 671 O O . ALA A 1 88 ? -1.106 3.572 3.426 1.00 96.94 88 ALA A O 1
ATOM 672 N N . ARG A 1 89 ? -1.267 5.748 3.977 1.00 97.62 89 ARG A N 1
ATOM 673 C CA . ARG A 1 89 ? 0.073 5.910 4.557 1.00 97.62 89 ARG A CA 1
ATOM 674 C C . ARG A 1 89 ? -0.017 6.641 5.885 1.00 97.62 89 ARG A C 1
ATOM 676 O O . ARG A 1 89 ? -0.938 7.418 6.085 1.00 97.62 89 ARG A O 1
ATOM 683 N N . GLY A 1 90 ? 0.934 6.399 6.770 1.00 97.19 90 GLY A N 1
ATOM 684 C CA . GLY A 1 90 ? 0.971 7.001 8.098 1.00 97.19 90 GLY A CA 1
ATOM 685 C C . GLY A 1 90 ? 2.202 6.554 8.875 1.00 97.19 90 GLY A C 1
ATOM 686 O O . GLY A 1 90 ? 3.151 6.001 8.316 1.00 97.19 90 GLY A O 1
ATOM 687 N N . VAL A 1 91 ? 2.187 6.774 10.183 1.00 97.44 91 VAL A N 1
ATOM 688 C CA . VAL A 1 91 ? 3.239 6.298 11.082 1.00 97.44 91 VAL A CA 1
ATOM 689 C C . VAL A 1 91 ? 2.916 4.870 11.505 1.00 97.44 91 VAL A C 1
ATOM 691 O O . VAL A 1 91 ? 1.942 4.628 12.216 1.00 97.44 91 VAL A O 1
ATOM 694 N N . GLY A 1 92 ? 3.733 3.919 11.061 1.00 97.00 92 GLY A N 1
ATOM 695 C CA . GLY A 1 92 ? 3.626 2.530 11.488 1.00 97.00 92 GLY A CA 1
ATOM 696 C C . GLY A 1 92 ? 4.157 2.330 12.910 1.00 97.00 92 GLY A C 1
ATOM 697 O O . GLY A 1 92 ? 5.272 2.739 13.229 1.00 97.00 92 GLY A O 1
ATOM 698 N N . LEU A 1 93 ? 3.366 1.684 13.762 1.00 96.75 93 LEU A N 1
ATOM 699 C CA . LEU A 1 93 ? 3.753 1.219 15.090 1.00 96.75 93 LEU A CA 1
ATOM 700 C C . LEU A 1 93 ? 3.804 -0.304 15.107 1.00 96.75 93 LEU A C 1
ATOM 702 O O . LEU A 1 93 ? 2.818 -0.973 14.813 1.00 96.75 93 LEU A O 1
ATOM 706 N N . GLY A 1 94 ? 4.963 -0.845 15.475 1.00 91.12 94 GLY A N 1
ATOM 707 C CA . GLY A 1 94 ? 5.276 -2.269 15.377 1.00 91.12 94 GLY A CA 1
ATOM 708 C C . GLY A 1 94 ? 6.348 -2.540 14.320 1.00 91.12 94 GLY A C 1
ATOM 709 O O . GLY A 1 94 ? 6.764 -1.645 13.590 1.00 91.12 94 GLY A O 1
ATOM 710 N N . GLN A 1 95 ? 6.816 -3.784 14.237 1.00 90.50 95 GLN A N 1
ATOM 711 C CA . GLN A 1 95 ? 7.876 -4.190 13.302 1.00 90.50 95 GLN A CA 1
ATOM 712 C C . GLN A 1 95 ? 7.486 -5.445 12.517 1.00 90.50 95 GLN A C 1
ATOM 714 O O . GLN A 1 95 ? 8.256 -6.401 12.428 1.00 90.50 95 GLN A O 1
ATOM 719 N N . ARG A 1 96 ? 6.249 -5.488 12.010 1.0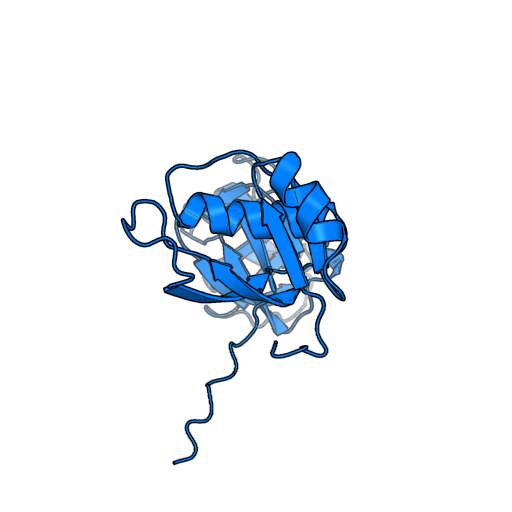0 92.69 96 ARG A N 1
ATOM 720 C CA . ARG A 1 96 ? 5.762 -6.620 11.215 1.00 92.69 96 ARG A CA 1
ATOM 721 C C . ARG A 1 96 ? 4.638 -6.215 10.275 1.00 92.69 96 ARG A C 1
ATOM 723 O O . ARG A 1 96 ? 3.909 -5.266 10.539 1.00 92.69 96 ARG A O 1
ATOM 730 N N . GLU A 1 97 ? 4.462 -7.013 9.234 1.00 94.62 97 GLU A N 1
ATOM 731 C CA . GLU A 1 97 ? 3.271 -6.979 8.394 1.00 94.62 97 GLU A CA 1
ATOM 732 C C . GLU A 1 97 ? 2.161 -7.837 9.007 1.00 94.62 97 GLU A C 1
ATOM 734 O O . GLU A 1 97 ? 2.412 -8.913 9.563 1.00 94.62 97 GLU A O 1
ATOM 739 N N . VAL A 1 98 ? 0.923 -7.366 8.890 1.00 95.19 98 VAL A N 1
ATOM 740 C CA . VAL A 1 98 ? -0.275 -8.099 9.298 1.00 95.19 98 VAL A CA 1
ATOM 741 C C . VAL A 1 98 ? -1.263 -8.111 8.147 1.00 95.19 98 VAL A C 1
ATOM 743 O O . VAL A 1 98 ? -1.606 -7.067 7.603 1.00 95.19 98 VAL A O 1
ATOM 746 N N . VAL A 1 99 ? -1.758 -9.297 7.804 1.00 96.25 99 VAL A N 1
ATOM 747 C CA . VAL A 1 99 ? -2.904 -9.443 6.904 1.00 96.25 99 VAL A CA 1
ATOM 748 C C . VAL A 1 99 ? -4.148 -9.627 7.753 1.00 96.25 99 VAL A C 1
ATOM 750 O O . VAL A 1 99 ? -4.179 -10.506 8.616 1.00 96.25 99 VAL A O 1
ATOM 753 N N . GLY A 1 100 ? -5.179 -8.832 7.497 1.00 96.69 100 GLY A N 1
ATOM 754 C CA . GLY A 1 100 ? -6.435 -8.950 8.223 1.00 96.69 100 GLY A CA 1
ATOM 755 C C . GLY A 1 100 ? -7.591 -8.267 7.519 1.00 96.69 100 GLY A C 1
ATOM 756 O O . GLY A 1 100 ? -7.390 -7.462 6.611 1.00 96.69 100 GLY A O 1
ATOM 757 N N . ARG A 1 101 ? -8.809 -8.626 7.918 1.00 97.38 101 ARG A N 1
ATOM 758 C CA . ARG A 1 101 ? -10.033 -8.033 7.368 1.00 97.38 101 ARG A CA 1
ATOM 759 C C . ARG A 1 101 ? -10.323 -6.704 8.032 1.00 97.38 101 ARG A C 1
ATOM 761 O O . ARG A 1 101 ? -10.227 -6.610 9.253 1.00 97.38 101 ARG A O 1
ATOM 768 N N . VAL A 1 102 ? -10.719 -5.707 7.257 1.00 97.94 102 VAL A N 1
ATOM 769 C CA . VAL A 1 102 ? -11.085 -4.411 7.827 1.00 97.94 102 VAL A CA 1
ATOM 770 C C . VAL A 1 102 ? -12.386 -4.526 8.626 1.00 97.94 102 VAL A C 1
ATOM 772 O O . VAL A 1 102 ? -13.342 -5.159 8.177 1.00 97.94 102 VAL A O 1
ATOM 775 N N . VAL A 1 103 ? -12.420 -3.896 9.800 1.00 97.62 103 VAL A N 1
ATOM 776 C CA . VAL A 1 103 ? -13.643 -3.653 10.576 1.00 97.62 103 VAL A CA 1
ATOM 777 C C . VAL A 1 103 ? -13.712 -2.173 10.942 1.00 97.62 103 VAL A C 1
ATOM 779 O O . VAL A 1 103 ? -12.906 -1.688 11.738 1.00 97.62 103 VAL A O 1
ATOM 782 N N . HIS A 1 104 ? -14.682 -1.458 10.380 1.00 96.38 104 HIS A N 1
ATOM 783 C CA . HIS A 1 104 ? -14.949 -0.055 10.662 1.00 96.38 104 HIS A CA 1
ATOM 784 C C . HIS A 1 104 ? -15.664 0.064 11.999 1.00 96.38 104 HIS A C 1
ATOM 786 O O . HIS A 1 104 ? -16.811 -0.357 12.163 1.00 96.38 104 HIS A O 1
ATOM 792 N N . VAL A 1 105 ? -14.995 0.688 12.958 1.00 95.75 105 VAL A N 1
ATOM 793 C CA . VAL A 1 105 ? -15.556 0.972 14.273 1.00 95.75 105 VAL A CA 1
ATOM 794 C C . VAL A 1 105 ? -15.837 2.461 14.366 1.00 95.75 105 VAL A C 1
ATOM 796 O O . VAL A 1 105 ? -14.946 3.293 14.211 1.00 95.75 105 VAL A O 1
ATOM 799 N N . LYS A 1 106 ? -17.094 2.805 14.646 1.00 94.00 106 LYS A N 1
ATOM 800 C CA . LYS A 1 106 ? -17.495 4.173 14.985 1.00 94.00 106 LYS A CA 1
ATOM 801 C C . LYS A 1 106 ? -17.418 4.373 16.491 1.00 94.00 106 LYS A C 1
ATOM 803 O O . LYS A 1 106 ? -17.991 3.588 17.249 1.00 94.00 106 LYS A O 1
ATOM 808 N N . THR A 1 107 ? -16.746 5.441 16.896 1.00 90.44 107 THR A N 1
ATOM 809 C CA . THR A 1 107 ? -16.602 5.868 18.288 1.00 90.44 107 THR A CA 1
ATOM 810 C C . THR A 1 107 ? -17.392 7.161 18.543 1.00 90.44 107 THR A C 1
ATOM 812 O O . THR A 1 107 ? -17.498 8.005 17.649 1.00 90.44 107 THR A O 1
ATOM 815 N N . PRO A 1 108 ? -17.971 7.341 19.744 1.00 91.31 108 PRO A N 1
ATOM 816 C CA . PRO A 1 108 ? -18.073 6.351 20.821 1.00 91.31 108 PRO A CA 1
ATOM 817 C C . PRO A 1 108 ? -19.012 5.189 20.462 1.00 91.31 108 PRO A C 1
ATOM 819 O O . PRO A 1 108 ? -19.991 5.364 19.732 1.00 91.31 108 PRO A O 1
ATOM 822 N N . ILE A 1 109 ? -18.719 3.992 20.979 1.00 90.94 109 ILE A N 1
ATOM 823 C CA . ILE A 1 109 ? -19.541 2.799 20.734 1.00 90.94 109 ILE A CA 1
ATOM 824 C C . ILE A 1 109 ? -20.860 2.916 21.509 1.00 90.94 109 ILE A C 1
ATOM 826 O O . ILE A 1 109 ? -20.882 2.804 22.733 1.00 90.94 109 ILE A O 1
ATOM 830 N N . ASN A 1 110 ? -21.970 3.088 20.787 1.00 85.62 110 ASN A N 1
ATOM 831 C CA . ASN A 1 110 ? -23.315 3.224 21.355 1.00 85.62 110 ASN A CA 1
ATOM 832 C C . ASN A 1 110 ? -24.222 2.062 20.923 1.00 85.62 110 ASN A C 1
ATOM 834 O O . ASN A 1 110 ? -24.973 2.181 19.958 1.00 85.62 110 ASN A O 1
ATOM 838 N N . GLY A 1 111 ? -24.145 0.932 21.634 1.00 75.94 111 GLY A N 1
ATOM 839 C CA . GLY A 1 111 ? -25.040 -0.220 21.427 1.00 75.94 111 GLY A CA 1
ATOM 840 C C . GLY A 1 111 ? -24.820 -1.005 20.127 1.00 75.94 111 GLY A C 1
ATOM 841 O O . GLY A 1 111 ? -25.678 -1.795 19.749 1.00 75.94 111 GLY A O 1
ATOM 842 N N . ALA A 1 112 ? -23.700 -0.779 19.437 1.00 80.69 112 ALA A N 1
ATOM 843 C CA . ALA A 1 112 ? -23.312 -1.548 18.261 1.00 80.69 112 ALA A CA 1
ATOM 844 C C . ALA A 1 112 ? -22.532 -2.807 18.670 1.00 80.69 112 ALA A C 1
ATOM 846 O O . ALA A 1 112 ? -21.535 -2.714 19.391 1.00 80.69 112 ALA A O 1
ATOM 847 N N . ASP A 1 113 ? -22.960 -3.964 18.165 1.00 82.94 113 ASP A N 1
ATOM 848 C CA . ASP A 1 113 ? -22.283 -5.241 18.381 1.00 82.94 113 ASP A CA 1
ATOM 849 C C . ASP A 1 113 ? -21.200 -5.458 17.319 1.00 82.94 113 ASP A C 1
ATOM 851 O O . ASP A 1 113 ? -21.455 -5.934 16.212 1.00 82.94 113 ASP A O 1
ATOM 855 N N . TYR A 1 114 ? -19.962 -5.109 17.664 1.00 90.00 114 TYR A N 1
ATOM 856 C CA . TYR A 1 114 ? -18.799 -5.406 16.831 1.00 90.00 114 TYR A CA 1
ATOM 857 C C . TYR A 1 114 ? -18.242 -6.792 17.160 1.00 90.00 114 TYR A C 1
ATOM 859 O O . TYR A 1 114 ? -17.909 -7.096 18.308 1.00 90.00 114 TYR A O 1
ATOM 867 N N . THR A 1 115 ? -18.066 -7.626 16.136 1.00 89.75 115 THR A N 1
ATOM 868 C CA . THR A 1 115 ? -17.350 -8.901 16.264 1.00 89.75 115 THR A CA 1
ATOM 869 C C . THR A 1 115 ? -15.941 -8.737 15.712 1.00 89.75 115 THR A C 1
ATOM 871 O O . THR A 1 115 ? -15.748 -8.756 14.503 1.00 89.75 115 THR A O 1
ATOM 874 N N . VAL A 1 116 ? -14.963 -8.574 16.606 1.00 95.69 116 VAL A N 1
ATOM 875 C CA . VAL A 1 116 ? -13.541 -8.442 16.254 1.00 95.69 116 VAL A CA 1
ATOM 876 C C . VAL A 1 116 ? -12.752 -9.630 16.796 1.00 95.69 116 VAL A C 1
ATOM 878 O O . VAL A 1 116 ? -12.899 -10.013 17.961 1.00 95.69 116 VAL A O 1
ATOM 881 N N . GLY A 1 117 ? -11.903 -10.214 15.961 1.00 94.62 117 GLY A N 1
ATOM 882 C CA . GLY A 1 117 ? -10.930 -11.229 16.338 1.00 94.62 117 GLY A CA 1
ATOM 883 C C . GLY A 1 117 ? -9.502 -10.893 15.891 1.00 94.62 117 GLY A C 1
ATOM 884 O O . GLY A 1 117 ? -9.256 -9.857 15.276 1.00 94.62 117 GLY A O 1
ATOM 885 N N . PRO A 1 118 ? -8.549 -11.806 16.147 1.00 94.75 118 PRO A N 1
ATOM 886 C CA . PRO A 1 118 ? -7.117 -11.575 15.911 1.00 94.75 118 PRO A CA 1
ATOM 887 C C . PRO A 1 118 ? -6.729 -11.480 14.428 1.00 94.75 118 PRO A C 1
ATOM 889 O O . PRO A 1 118 ? -5.599 -11.139 14.102 1.00 94.75 118 PRO A O 1
ATOM 892 N N . GLN A 1 119 ? -7.656 -11.809 13.529 1.00 95.12 119 GLN A N 1
ATOM 893 C CA . GLN A 1 119 ? -7.505 -11.730 12.073 1.00 95.12 119 GLN A CA 1
ATOM 894 C C . GLN A 1 119 ? -8.142 -10.467 11.475 1.00 95.12 119 GLN A C 1
ATOM 896 O O . GLN A 1 119 ? -8.187 -10.319 10.256 1.00 95.12 119 GLN A O 1
ATOM 901 N N . ASP A 1 120 ? -8.694 -9.599 12.320 1.00 98.00 120 ASP A N 1
ATOM 902 C CA . ASP A 1 120 ? -9.386 -8.391 11.903 1.00 98.00 120 ASP A CA 1
ATOM 903 C C . ASP A 1 120 ? -8.533 -7.167 12.269 1.00 98.00 120 ASP A C 1
ATOM 905 O O . ASP A 1 120 ? -7.874 -7.128 13.311 1.00 98.00 120 ASP A O 1
ATOM 909 N N . ILE A 1 121 ? -8.524 -6.173 11.392 1.00 98.25 121 ILE A N 1
ATOM 910 C CA . ILE A 1 121 ? -7.817 -4.908 11.557 1.00 98.25 121 ILE A CA 1
ATOM 911 C C . ILE A 1 121 ? -8.881 -3.833 11.727 1.00 98.25 121 ILE A C 1
ATOM 913 O O . ILE A 1 121 ? -9.700 -3.603 10.836 1.00 98.25 121 ILE A O 1
ATOM 917 N N . ILE A 1 122 ? -8.889 -3.196 12.894 1.00 98.00 122 ILE A N 1
ATOM 918 C CA . ILE A 1 122 ? -9.859 -2.148 13.198 1.00 98.00 122 ILE A CA 1
ATOM 919 C C . ILE A 1 122 ? -9.444 -0.877 12.471 1.00 98.00 122 ILE A C 1
ATOM 921 O O . ILE A 1 122 ? -8.328 -0.399 12.660 1.00 98.00 122 ILE A O 1
ATOM 925 N N . TYR A 1 123 ? -10.362 -0.299 11.707 1.00 97.81 123 TYR A N 1
ATOM 926 C CA . TYR A 1 123 ? -10.270 1.085 11.265 1.00 97.81 123 TYR A CA 1
ATOM 927 C C . TYR A 1 123 ? -11.207 1.948 12.107 1.00 97.81 123 TYR A C 1
ATOM 929 O O . TYR A 1 123 ? -12.387 1.631 12.266 1.00 97.81 123 TYR A O 1
ATOM 937 N N . VAL A 1 124 ? -10.687 3.041 12.652 1.00 96.56 124 VAL A N 1
ATOM 938 C CA . VAL A 1 124 ? -11.453 3.984 13.469 1.00 96.56 124 VAL A CA 1
ATOM 939 C C . VAL A 1 124 ? -10.888 5.384 13.285 1.00 96.56 124 VAL A C 1
ATOM 941 O O . VAL A 1 124 ? -9.683 5.577 13.346 1.00 96.56 124 VAL A O 1
ATOM 944 N N . GLU A 1 125 ? -11.738 6.386 13.079 1.00 95.38 125 GLU A N 1
ATOM 945 C CA . GLU A 1 125 ? -11.249 7.757 12.870 1.00 95.38 125 GLU A CA 1
ATOM 946 C C . GLU A 1 125 ? -10.588 8.334 14.126 1.00 95.38 125 GLU A C 1
ATOM 948 O O . GLU A 1 125 ? -9.570 9.017 14.036 1.00 95.38 125 GLU A O 1
ATOM 953 N N . LYS A 1 126 ? -11.172 8.042 15.294 1.00 94.44 126 LYS A N 1
ATOM 954 C CA . LYS A 1 126 ? -10.727 8.535 16.595 1.00 94.44 126 LYS A CA 1
ATOM 955 C C . LYS A 1 126 ? -10.820 7.455 17.664 1.00 94.44 126 LYS A C 1
ATOM 957 O O . LYS A 1 126 ? -11.894 6.893 17.878 1.00 94.44 126 LYS A O 1
ATOM 962 N N . VAL A 1 127 ? -9.736 7.188 18.379 1.00 94.81 127 VAL A N 1
ATOM 963 C CA . VAL A 1 127 ? -9.720 6.149 19.412 1.00 94.81 127 VAL A CA 1
ATOM 964 C C . VAL A 1 127 ? -10.199 6.719 20.745 1.00 94.81 127 VAL A C 1
ATOM 966 O O . VAL A 1 127 ? -9.758 7.776 21.193 1.00 94.81 127 VAL A O 1
ATOM 969 N N . ASP A 1 128 ? -11.091 5.995 21.419 1.00 92.81 128 ASP A N 1
ATOM 970 C CA . ASP A 1 128 ? -11.531 6.315 22.775 1.00 92.81 128 ASP A CA 1
ATOM 971 C C . ASP A 1 128 ? -11.533 5.072 23.681 1.00 92.81 128 ASP A C 1
ATOM 973 O O . ASP A 1 128 ? -11.138 3.973 23.292 1.00 92.81 128 ASP A O 1
ATOM 977 N N . ARG A 1 129 ? -11.963 5.238 24.936 1.00 90.50 129 ARG A N 1
ATOM 978 C CA . ARG A 1 129 ? -11.976 4.135 25.911 1.00 90.50 129 ARG A CA 1
ATOM 979 C C . ARG A 1 129 ? -13.008 3.050 25.594 1.00 90.50 129 ARG A C 1
ATOM 981 O O . ARG A 1 129 ? -12.882 1.943 26.111 1.00 90.50 129 ARG A O 1
ATOM 988 N N . THR A 1 130 ? -14.026 3.348 24.790 1.00 91.88 130 THR A N 1
ATOM 989 C CA . THR A 1 130 ? -15.128 2.417 24.511 1.00 91.88 130 THR A CA 1
ATOM 990 C C . THR A 1 130 ? -14.694 1.283 23.586 1.00 91.88 130 THR A C 1
ATOM 992 O O . THR A 1 130 ? -15.181 0.166 23.735 1.00 91.88 130 THR A O 1
ATOM 995 N N . CYS A 1 131 ? -13.723 1.522 22.698 1.00 91.69 131 CYS A N 1
ATOM 996 C CA . CYS A 1 131 ? -13.218 0.512 21.765 1.00 91.69 131 CYS A CA 1
ATOM 997 C C . CYS A 1 131 ? -12.036 -0.324 22.297 1.00 91.69 131 CYS A C 1
ATOM 999 O O . CYS A 1 131 ? -11.548 -1.198 21.582 1.00 91.69 131 CYS A O 1
ATOM 1001 N N . LEU A 1 132 ? -11.584 -0.119 23.543 1.00 91.88 132 LEU A N 1
ATOM 1002 C CA . LEU A 1 132 ? -10.426 -0.834 24.113 1.00 91.88 132 LEU A CA 1
ATOM 1003 C C . LEU A 1 132 ? -10.586 -2.358 24.120 1.00 91.88 132 LEU A C 1
ATOM 1005 O O . LEU A 1 132 ? -9.646 -3.079 23.793 1.00 91.88 132 LEU A O 1
ATOM 1009 N N . SER A 1 133 ? -11.780 -2.851 24.449 1.00 92.38 133 SER A N 1
ATOM 1010 C CA . SER A 1 133 ? -12.077 -4.288 24.450 1.00 92.38 133 SER A CA 1
ATOM 1011 C C . SER A 1 133 ? -11.983 -4.911 23.053 1.00 92.38 133 SER A C 1
ATOM 1013 O O . SER A 1 133 ? -11.645 -6.089 22.923 1.00 92.38 133 SER A O 1
ATOM 1015 N N . LEU A 1 134 ? -12.255 -4.129 22.002 1.00 95.44 134 LEU A N 1
ATOM 1016 C CA . LEU A 1 134 ? -12.100 -4.557 20.613 1.00 95.44 134 LEU A CA 1
ATOM 1017 C C . LEU A 1 134 ? -10.623 -4.551 20.205 1.00 95.44 134 LEU A C 1
ATOM 1019 O O . LEU A 1 134 ? -10.153 -5.525 19.621 1.00 95.44 134 LEU A O 1
ATOM 1023 N N . LEU A 1 135 ? -9.877 -3.502 20.573 1.00 96.12 135 LEU A N 1
ATOM 1024 C CA . LEU A 1 135 ? -8.442 -3.378 20.284 1.00 96.12 135 LEU A CA 1
ATOM 1025 C C . LEU A 1 135 ? -7.619 -4.513 20.901 1.00 96.12 135 LEU A C 1
ATOM 1027 O O . LEU A 1 135 ? -6.744 -5.055 20.238 1.00 96.12 135 LEU A O 1
ATOM 1031 N N . GLN A 1 136 ? -7.947 -4.936 22.126 1.00 95.62 136 GLN A N 1
ATOM 1032 C CA . GLN A 1 136 ? -7.294 -6.069 22.799 1.00 95.62 136 GLN A CA 1
ATOM 1033 C C . GLN A 1 136 ? -7.405 -7.397 22.036 1.00 95.62 136 GLN A C 1
ATOM 1035 O O . GLN A 1 136 ? -6.622 -8.314 22.275 1.00 95.62 136 GLN A O 1
ATOM 1040 N N . ARG A 1 137 ? -8.401 -7.529 21.154 1.00 95.50 137 ARG A N 1
ATOM 1041 C CA . ARG A 1 137 ? -8.669 -8.749 20.382 1.00 95.50 137 ARG A CA 1
ATOM 1042 C C . ARG A 1 137 ? -8.241 -8.635 18.924 1.00 95.50 137 ARG A C 1
ATOM 1044 O O . ARG A 1 137 ? -8.187 -9.667 18.261 1.00 95.50 137 ARG A O 1
ATOM 1051 N N . ALA A 1 138 ? -8.006 -7.422 18.430 1.00 97.44 138 ALA A N 1
ATOM 1052 C CA . ALA A 1 138 ? -7.710 -7.146 17.033 1.00 97.44 138 ALA A CA 1
ATOM 1053 C C . ALA A 1 138 ? -6.307 -7.624 16.634 1.00 97.44 138 ALA A C 1
ATOM 1055 O O . ALA A 1 138 ? -5.401 -7.729 17.460 1.00 97.44 138 ALA A O 1
ATOM 1056 N N . GLY A 1 139 ? -6.121 -7.880 15.341 1.00 96.75 139 GLY A N 1
ATOM 1057 C CA . GLY A 1 139 ? -4.810 -8.127 14.738 1.00 96.75 139 GLY A CA 1
ATOM 1058 C C . GLY A 1 139 ? -4.041 -6.844 14.411 1.00 96.75 139 GLY A C 1
ATOM 1059 O O . GLY A 1 139 ? -2.812 -6.876 14.329 1.00 96.75 139 GLY A O 1
ATOM 1060 N N . GLY A 1 140 ? -4.744 -5.717 14.255 1.00 97.81 140 GLY A N 1
ATOM 1061 C CA . GLY A 1 140 ? -4.135 -4.406 14.043 1.00 97.81 140 GLY A CA 1
ATOM 1062 C C . GLY A 1 140 ? -5.113 -3.236 14.164 1.00 97.81 140 GLY A C 1
ATOM 1063 O O . GLY A 1 140 ? -6.324 -3.435 14.292 1.00 97.81 140 GLY A O 1
ATOM 1064 N N . LEU A 1 141 ? -4.576 -2.018 14.110 1.00 98.19 141 LEU A N 1
ATOM 1065 C CA . LEU A 1 141 ? -5.315 -0.754 14.191 1.00 98.19 141 LEU A CA 1
ATOM 1066 C C . LEU A 1 141 ? -4.917 0.198 13.055 1.00 98.19 141 LEU A C 1
ATOM 1068 O O . LEU A 1 141 ? -3.743 0.368 12.754 1.00 98.19 141 LEU A O 1
ATOM 1072 N N . ILE A 1 142 ? -5.883 0.887 12.467 1.00 98.31 142 ILE A N 1
ATOM 1073 C CA . ILE A 1 142 ? -5.680 2.016 11.561 1.00 98.31 142 ILE A CA 1
ATOM 1074 C C . ILE A 1 142 ? -6.488 3.188 12.121 1.00 98.31 142 ILE A C 1
ATOM 1076 O O . ILE A 1 142 ? -7.689 3.047 12.356 1.00 98.31 142 ILE A O 1
ATOM 1080 N N . THR A 1 143 ? -5.843 4.334 12.344 1.00 97.69 143 THR A N 1
ATOM 1081 C CA . THR A 1 143 ? -6.510 5.546 12.843 1.00 97.69 143 THR A CA 1
ATOM 1082 C C . THR A 1 143 ? -6.092 6.799 12.091 1.00 97.69 143 THR A C 1
ATOM 1084 O O . THR A 1 143 ? -4.950 6.905 11.644 1.00 97.69 143 THR A O 1
ATOM 1087 N N . LEU A 1 144 ? -7.020 7.752 11.958 1.00 97.19 144 LEU A N 1
ATOM 1088 C CA . LEU A 1 144 ? -6.751 9.071 11.375 1.00 97.19 144 LEU A CA 1
ATOM 1089 C C . LEU A 1 144 ? -6.097 10.025 12.384 1.00 97.19 144 LEU A C 1
ATOM 1091 O O . LEU A 1 144 ? -5.519 11.034 11.986 1.00 97.19 144 LEU A O 1
ATOM 1095 N N . GLU A 1 145 ? -6.175 9.729 13.686 1.00 95.19 145 GLU A N 1
ATOM 1096 C CA . GLU A 1 145 ? -5.480 10.521 14.700 1.00 95.19 145 GLU A CA 1
ATOM 1097 C C . GLU A 1 145 ? -3.968 10.424 14.514 1.00 95.19 145 GLU A C 1
ATOM 1099 O O . GLU A 1 145 ? -3.395 9.337 14.513 1.00 95.19 145 GLU A O 1
ATOM 1104 N N . SER A 1 146 ? -3.331 11.584 14.393 1.00 93.75 146 SER A N 1
ATOM 1105 C CA . SER A 1 146 ? -1.883 11.720 14.263 1.00 93.75 146 SER A CA 1
ATOM 1106 C C . SER A 1 146 ? -1.226 11.981 15.619 1.00 93.75 146 SER A C 1
ATOM 1108 O O . SER A 1 146 ? -1.836 12.553 16.520 1.00 93.75 146 SER A O 1
ATOM 1110 N N . GLY A 1 147 ? 0.052 11.618 15.736 1.00 94.06 147 GLY A N 1
ATOM 1111 C CA . GLY A 1 147 ? 0.864 11.844 16.936 1.00 94.06 147 GLY A CA 1
ATOM 1112 C C . GLY A 1 147 ? 1.079 10.575 17.759 1.00 94.06 147 GLY A C 1
ATOM 1113 O O . GLY A 1 147 ? 0.185 9.743 17.901 1.00 94.06 147 GLY A O 1
ATOM 1114 N N . LEU A 1 148 ? 2.289 10.419 18.302 1.00 92.94 148 LEU A N 1
ATOM 1115 C CA . LEU A 1 148 ? 2.662 9.266 19.138 1.00 92.94 148 LEU A CA 1
ATOM 1116 C C . LEU A 1 148 ? 2.078 9.346 20.557 1.00 92.94 148 LEU A C 1
ATOM 1118 O O . LEU A 1 148 ? 2.041 8.351 21.274 1.00 92.94 148 LEU A O 1
ATOM 1122 N N . ASP A 1 149 ? 1.619 10.530 20.942 1.00 94.56 149 ASP A N 1
ATOM 1123 C CA . ASP A 1 149 ? 0.879 10.848 22.160 1.00 94.56 149 ASP A CA 1
ATOM 1124 C C . ASP A 1 149 ? -0.646 10.785 21.965 1.00 94.56 149 ASP A C 1
ATOM 1126 O O . ASP A 1 149 ? -1.400 10.987 22.918 1.00 94.56 149 ASP A O 1
ATOM 1130 N N . SER A 1 150 ? -1.119 10.485 20.748 1.00 94.81 150 SER A N 1
ATOM 1131 C CA . SER A 1 150 ? -2.542 10.252 20.504 1.00 94.81 150 SER A CA 1
ATOM 1132 C C . SER A 1 150 ? -3.034 9.023 21.282 1.00 94.81 150 SER A C 1
ATOM 1134 O O . SER A 1 150 ? -2.272 8.068 21.479 1.00 94.81 150 SER A O 1
ATOM 1136 N N . PRO A 1 151 ? -4.316 8.980 21.693 1.00 94.25 151 PRO A N 1
ATOM 1137 C CA . PRO A 1 151 ? -4.877 7.806 22.358 1.00 94.25 151 PRO A CA 1
ATOM 1138 C C . PRO A 1 151 ? -4.659 6.521 21.552 1.00 94.25 151 PRO A C 1
ATOM 1140 O O . PRO A 1 151 ? -4.274 5.501 22.119 1.00 94.25 151 PRO A O 1
ATOM 1143 N N . GLY A 1 152 ? -4.832 6.579 20.226 1.00 94.50 152 GLY A N 1
ATOM 1144 C CA . GLY A 1 152 ? -4.598 5.439 19.340 1.00 94.50 152 GLY A CA 1
ATOM 1145 C C . GLY A 1 152 ? -3.161 4.923 19.381 1.00 94.50 152 GLY A C 1
ATOM 1146 O O . GLY A 1 152 ? -2.958 3.716 19.504 1.00 94.50 152 GLY A O 1
ATOM 1147 N N . ALA A 1 153 ? -2.169 5.816 19.354 1.00 96.62 153 ALA A N 1
ATOM 1148 C CA . ALA A 1 153 ? -0.765 5.429 19.460 1.00 96.62 153 ALA A CA 1
ATOM 1149 C C . ALA A 1 153 ? -0.428 4.836 20.836 1.00 96.62 153 ALA A C 1
ATOM 1151 O O . ALA A 1 153 ? 0.204 3.782 20.913 1.00 96.62 153 ALA A O 1
ATOM 1152 N N . ILE A 1 154 ? -0.886 5.477 21.916 1.00 95.94 154 ILE A N 1
ATOM 1153 C CA . ILE A 1 154 ? -0.644 5.019 23.291 1.00 95.94 154 ILE A CA 1
ATOM 1154 C C . ILE A 1 154 ? -1.223 3.617 23.501 1.00 95.94 154 ILE A C 1
ATOM 1156 O O . ILE A 1 154 ? -0.514 2.729 23.973 1.00 95.94 154 ILE A O 1
ATOM 1160 N N . PHE A 1 155 ? -2.480 3.391 23.111 1.00 95.38 155 PHE A N 1
ATOM 1161 C CA . PHE A 1 155 ? -3.109 2.078 23.260 1.00 95.38 155 PHE A CA 1
ATOM 1162 C C . PHE A 1 155 ? -2.480 1.020 22.353 1.00 95.38 155 PHE A C 1
ATOM 1164 O O . PHE A 1 155 ? -2.305 -0.114 22.790 1.00 95.38 155 PHE A O 1
ATOM 1171 N N . ALA A 1 156 ? -2.100 1.369 21.120 1.00 95.88 156 ALA A N 1
ATOM 1172 C CA . ALA A 1 156 ? -1.401 0.438 20.239 1.00 95.88 156 ALA A CA 1
ATOM 1173 C C . ALA A 1 156 ? -0.069 -0.032 20.846 1.00 95.88 156 ALA A C 1
ATOM 1175 O O . ALA A 1 156 ? 0.221 -1.228 20.842 1.00 95.88 156 ALA A O 1
ATOM 1176 N N . MET A 1 157 ? 0.712 0.889 21.421 1.00 95.50 157 MET A N 1
ATOM 1177 C CA . MET A 1 157 ? 1.978 0.562 22.085 1.00 95.50 157 MET A CA 1
ATOM 1178 C C . MET A 1 157 ? 1.775 -0.291 23.340 1.00 95.50 157 MET A C 1
ATOM 1180 O O . MET A 1 157 ? 2.455 -1.305 23.486 1.00 95.50 157 MET A O 1
ATOM 1184 N N . ASP A 1 158 ? 0.835 0.084 24.212 1.00 95.25 158 ASP A N 1
ATOM 1185 C CA . ASP A 1 158 ? 0.539 -0.637 25.461 1.00 95.25 158 ASP A CA 1
ATOM 1186 C C . ASP A 1 158 ? 0.098 -2.087 25.202 1.00 95.25 158 ASP A C 1
ATOM 1188 O O . ASP A 1 158 ? 0.513 -3.017 25.890 1.00 95.25 158 ASP A O 1
ATOM 1192 N N . LEU A 1 159 ? -0.687 -2.297 24.142 1.00 94.75 159 LEU A N 1
ATOM 1193 C CA . LEU A 1 159 ? -1.182 -3.616 23.747 1.00 94.75 159 LEU 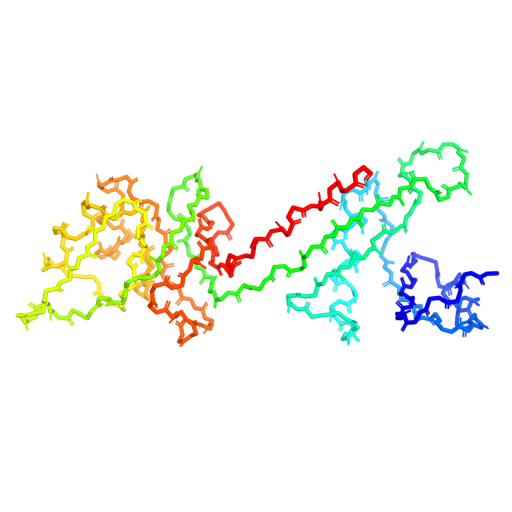A CA 1
ATOM 1194 C C . LEU A 1 159 ? -0.204 -4.405 22.860 1.00 94.75 159 LEU A C 1
ATOM 1196 O O . LEU A 1 159 ? -0.472 -5.566 22.548 1.00 94.75 159 LEU A O 1
ATOM 1200 N N . GLY A 1 160 ? 0.897 -3.796 22.403 1.00 94.94 160 GLY A N 1
ATOM 1201 C CA . GLY A 1 160 ? 1.761 -4.383 21.370 1.00 94.94 160 GLY A CA 1
ATOM 1202 C C . GLY A 1 160 ? 1.025 -4.645 20.047 1.00 94.94 160 GLY A C 1
ATOM 1203 O O . GLY A 1 160 ? 1.391 -5.553 19.292 1.00 94.94 160 GLY A O 1
ATOM 1204 N N . LEU A 1 161 ? -0.038 -3.882 19.784 1.00 96.81 161 LEU A N 1
ATOM 1205 C CA . LEU A 1 161 ? -0.908 -4.017 18.625 1.00 96.81 161 LEU A CA 1
ATOM 1206 C C . LEU A 1 161 ? -0.273 -3.292 17.426 1.00 96.81 161 LEU A C 1
ATOM 1208 O O . LEU A 1 161 ? -0.044 -2.085 17.506 1.00 96.81 161 LEU A O 1
ATOM 1212 N N . PRO A 1 162 ? -0.007 -3.984 16.304 1.00 98.00 162 PRO A N 1
ATOM 1213 C CA . PRO A 1 162 ? 0.453 -3.342 15.077 1.00 98.00 162 PRO A CA 1
ATOM 1214 C C . PRO A 1 162 ? -0.532 -2.263 14.636 1.00 98.00 162 PRO A C 1
ATOM 1216 O O . PRO A 1 162 ? -1.730 -2.534 14.534 1.00 98.00 162 PRO A O 1
ATOM 1219 N N . ALA A 1 163 ? -0.050 -1.050 14.379 1.00 98.12 163 ALA A N 1
ATOM 1220 C CA . ALA A 1 163 ? -0.933 0.059 14.050 1.00 98.12 163 ALA A CA 1
ATOM 1221 C C . ALA A 1 163 ? -0.388 0.990 12.968 1.00 98.12 163 ALA A C 1
ATOM 1223 O O . ALA A 1 163 ? 0.821 1.148 12.823 1.00 98.12 163 ALA A O 1
ATOM 1224 N N . LEU A 1 164 ? -1.295 1.640 12.241 1.00 98.31 164 LEU A N 1
ATOM 1225 C CA . LEU A 1 164 ? -1.021 2.802 11.404 1.00 98.31 164 LEU A CA 1
ATOM 1226 C C . LEU A 1 164 ? -1.686 4.030 12.034 1.00 98.31 164 LEU A C 1
ATOM 1228 O O . LEU A 1 164 ? -2.912 4.097 12.126 1.00 98.31 164 LEU A O 1
ATOM 1232 N N . ILE A 1 165 ? -0.872 4.984 12.471 1.00 98.06 165 ILE A N 1
ATOM 1233 C CA . ILE A 1 165 ? -1.295 6.223 13.131 1.00 98.06 165 ILE A CA 1
ATOM 1234 C C . ILE A 1 165 ? -1.234 7.376 12.128 1.00 98.06 165 ILE A C 1
ATOM 1236 O O . ILE A 1 165 ? -0.271 7.473 11.364 1.00 98.06 165 ILE A O 1
ATOM 1240 N N . GLY A 1 166 ? -2.230 8.261 12.140 1.00 97.38 166 GLY A N 1
ATOM 1241 C CA . GLY A 1 166 ? -2.326 9.372 11.193 1.00 97.38 166 GLY A CA 1
ATOM 1242 C C . GLY A 1 166 ? -2.463 8.890 9.751 1.00 97.38 166 GLY A C 1
ATOM 1243 O O . GLY A 1 166 ? -1.711 9.322 8.882 1.00 97.38 166 GLY A O 1
ATOM 1244 N N . ALA A 1 167 ? -3.346 7.919 9.514 1.00 97.69 167 ALA A N 1
ATOM 1245 C CA . ALA A 1 167 ? -3.556 7.341 8.197 1.00 97.69 167 ALA A CA 1
ATOM 1246 C C . ALA A 1 167 ? -4.155 8.376 7.227 1.00 97.69 167 ALA A C 1
ATOM 1248 O O . ALA A 1 167 ? -5.241 8.901 7.447 1.00 97.69 167 ALA A O 1
ATOM 1249 N N . GLU A 1 168 ? -3.470 8.628 6.117 1.00 96.81 168 GLU A N 1
ATOM 1250 C CA . GLU A 1 168 ? -3.887 9.542 5.054 1.00 96.81 168 GLU A CA 1
ATOM 1251 C C . GLU A 1 168 ? -3.933 8.825 3.698 1.00 96.81 168 GLU A C 1
ATOM 1253 O O . GLU A 1 168 ? -3.238 7.831 3.472 1.00 96.81 168 GLU A O 1
ATOM 1258 N N . GLY A 1 169 ? -4.735 9.351 2.767 1.00 94.12 169 GL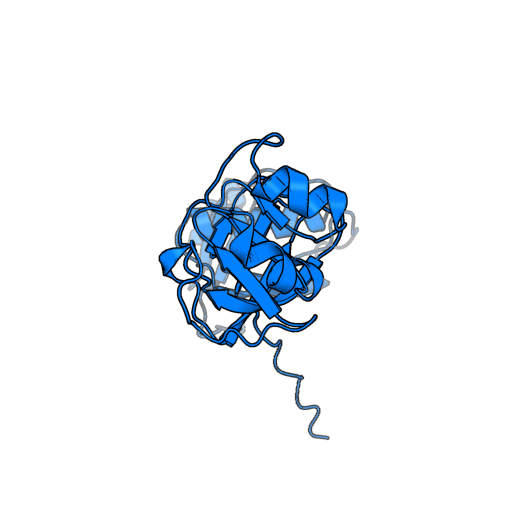Y A N 1
ATOM 1259 C CA . GLY A 1 169 ? -4.877 8.823 1.409 1.00 94.12 169 GLY A CA 1
ATOM 1260 C C . GLY A 1 169 ? -6.301 8.364 1.106 1.00 94.12 169 GLY A C 1
ATOM 1261 O O . GLY A 1 169 ? -7.263 9.096 1.323 1.00 94.12 169 GLY A O 1
ATOM 1262 N N . ARG A 1 170 ? -6.439 7.145 0.587 1.00 94.50 170 ARG A N 1
ATOM 1263 C CA . ARG A 1 170 ? -7.697 6.515 0.157 1.00 94.50 170 ARG A CA 1
ATOM 1264 C C . ARG A 1 170 ? -8.342 5.703 1.289 1.00 94.50 170 ARG A C 1
ATOM 1266 O O . ARG A 1 170 ? -8.869 4.621 1.062 1.00 94.50 170 ARG A O 1
ATOM 1273 N N . VAL A 1 171 ? -8.322 6.223 2.519 1.00 92.88 171 VAL A N 1
ATOM 1274 C CA . VAL A 1 171 ? -8.908 5.562 3.708 1.00 92.88 171 VAL A CA 1
ATOM 1275 C C . VAL A 1 171 ? -10.403 5.258 3.549 1.00 92.88 171 VAL A C 1
ATOM 1277 O O . VAL A 1 171 ? -10.880 4.255 4.059 1.00 92.88 171 VAL A O 1
ATOM 1280 N N . ASN A 1 172 ? -11.121 6.060 2.755 1.00 92.44 172 ASN A N 1
ATOM 1281 C CA . ASN A 1 172 ? -12.534 5.838 2.420 1.00 92.44 172 ASN A CA 1
ATOM 1282 C C . ASN A 1 172 ? -12.774 4.624 1.503 1.00 92.44 172 ASN A C 1
ATOM 1284 O O . ASN A 1 172 ? -13.920 4.246 1.283 1.00 92.44 172 ASN A O 1
ATOM 1288 N N . GLU A 1 173 ? -11.716 4.050 0.926 1.00 94.56 173 GLU A N 1
ATOM 1289 C CA . GLU A 1 173 ? -11.778 2.827 0.121 1.00 94.56 173 GLU A CA 1
ATOM 1290 C C . GLU A 1 173 ? -11.455 1.571 0.939 1.00 94.56 173 GLU A C 1
ATOM 1292 O O . GLU A 1 173 ? -11.426 0.470 0.391 1.00 94.56 173 GLU A O 1
ATOM 1297 N N . LEU A 1 174 ? -11.206 1.708 2.245 1.00 95.31 174 LEU A N 1
ATOM 1298 C CA . LEU A 1 174 ? -11.203 0.563 3.141 1.00 95.31 174 LEU A CA 1
ATOM 1299 C C . LEU A 1 174 ? -12.639 0.031 3.214 1.00 95.31 174 LEU A C 1
ATOM 1301 O O . LEU A 1 174 ? -13.567 0.760 3.552 1.00 95.31 174 LEU A O 1
ATOM 1305 N N . ILE A 1 175 ? -12.836 -1.239 2.869 1.00 94.62 175 ILE A N 1
ATOM 1306 C CA . ILE A 1 175 ? -14.159 -1.871 2.809 1.00 94.62 175 ILE A CA 1
ATOM 1307 C C . ILE A 1 175 ? -14.247 -2.922 3.911 1.00 94.62 175 ILE A C 1
ATOM 1309 O O . ILE A 1 175 ? -13.353 -3.755 4.047 1.00 94.62 175 ILE A O 1
ATOM 1313 N N . ASP A 1 176 ? -15.331 -2.899 4.687 1.00 95.31 176 ASP A N 1
ATOM 1314 C CA . ASP A 1 176 ? -15.570 -3.889 5.738 1.00 95.31 176 ASP A CA 1
ATOM 1315 C C . ASP A 1 176 ? -15.509 -5.326 5.216 1.00 95.31 176 ASP A C 1
ATOM 1317 O O . ASP A 1 176 ? -16.119 -5.676 4.206 1.00 95.31 176 ASP A O 1
ATOM 1321 N N . GLY A 1 177 ? -14.787 -6.175 5.944 1.00 94.50 177 GLY A N 1
ATOM 1322 C CA . GLY A 1 177 ? -14.601 -7.585 5.616 1.00 94.50 177 GLY A CA 1
ATOM 1323 C C . GLY A 1 177 ? -13.539 -7.862 4.549 1.00 94.50 177 GLY A C 1
ATOM 1324 O O . GLY A 1 177 ? -13.079 -9.005 4.472 1.00 94.50 177 GLY A O 1
ATOM 1325 N N . GLU A 1 178 ? -13.104 -6.861 3.778 1.00 94.12 178 GLU A N 1
ATOM 1326 C CA . GLU A 1 178 ? -12.052 -7.046 2.778 1.00 94.12 178 GLU A CA 1
ATOM 1327 C C . GLU A 1 178 ? -10.679 -7.181 3.450 1.00 94.12 178 GLU A C 1
ATOM 1329 O O . GLU A 1 178 ? -10.365 -6.452 4.400 1.00 94.12 178 GLU A O 1
ATOM 1334 N N . PRO A 1 179 ? -9.846 -8.131 2.997 1.00 95.25 179 PRO A N 1
ATOM 1335 C CA . PRO A 1 179 ? -8.499 -8.284 3.506 1.00 95.25 179 PRO A CA 1
ATOM 1336 C C . PRO A 1 179 ? -7.593 -7.158 2.996 1.00 95.25 179 PRO A C 1
ATOM 1338 O O . PRO A 1 179 ? -7.546 -6.847 1.804 1.00 95.25 179 PRO A O 1
ATOM 1341 N N . ILE A 1 180 ? -6.800 -6.604 3.904 1.00 96.75 180 ILE A N 1
ATOM 1342 C CA . ILE A 1 180 ? -5.729 -5.657 3.599 1.00 96.75 180 ILE A CA 1
ATOM 1343 C C . ILE A 1 180 ? -4.414 -6.146 4.194 1.00 96.75 180 ILE A C 1
ATOM 1345 O O . ILE A 1 180 ? -4.388 -7.038 5.049 1.00 96.75 180 ILE A O 1
ATOM 1349 N N . VAL A 1 181 ? -3.317 -5.558 3.734 1.00 96.31 181 VAL A N 1
ATOM 1350 C CA . VAL A 1 181 ? -2.002 -5.684 4.359 1.00 96.31 181 VAL A CA 1
ATOM 1351 C C . VAL A 1 181 ? -1.732 -4.402 5.131 1.00 96.31 181 VAL A C 1
ATOM 1353 O O . VAL A 1 181 ? -1.712 -3.322 4.546 1.00 96.31 181 VAL A O 1
ATOM 1356 N N . LEU A 1 182 ? -1.528 -4.518 6.438 1.00 97.62 182 LEU A N 1
ATOM 1357 C CA . LEU A 1 182 ? -0.997 -3.463 7.290 1.00 97.62 182 LEU A CA 1
ATOM 1358 C C . LEU A 1 182 ? 0.509 -3.681 7.439 1.00 97.62 182 LEU A C 1
ATOM 1360 O O . LEU A 1 182 ? 0.942 -4.600 8.133 1.00 97.62 182 LEU A O 1
ATOM 1364 N N . ASP A 1 183 ? 1.295 -2.827 6.799 1.00 96.69 183 ASP A N 1
ATOM 1365 C CA . ASP A 1 183 ? 2.750 -2.834 6.864 1.00 96.69 183 ASP A CA 1
ATOM 1366 C C . ASP A 1 183 ? 3.222 -1.703 7.781 1.00 96.69 183 ASP A C 1
ATOM 1368 O O . ASP A 1 183 ? 3.309 -0.531 7.397 1.00 96.69 183 ASP A O 1
ATOM 1372 N N . THR A 1 184 ? 3.526 -2.059 9.030 1.00 97.00 184 THR A N 1
ATOM 1373 C CA . THR A 1 184 ? 3.995 -1.085 10.020 1.00 97.00 184 THR A CA 1
ATOM 1374 C C . THR A 1 184 ? 5.461 -0.710 9.823 1.00 97.00 184 THR A C 1
ATOM 1376 O O . THR A 1 184 ? 5.912 0.263 10.417 1.00 97.00 184 THR A O 1
ATOM 1379 N N . VAL A 1 185 ? 6.214 -1.457 9.010 1.00 95.19 185 VAL A N 1
ATOM 1380 C CA . VAL A 1 185 ? 7.628 -1.178 8.730 1.00 95.19 185 VAL A CA 1
ATOM 1381 C C . VAL A 1 185 ? 7.736 -0.039 7.723 1.00 95.19 185 VAL A C 1
ATOM 1383 O O . VAL A 1 185 ? 8.512 0.892 7.929 1.00 95.19 185 VAL A O 1
ATOM 1386 N N . ASN A 1 186 ? 6.917 -0.079 6.671 1.00 94.00 186 ASN A N 1
ATOM 1387 C CA . ASN A 1 186 ? 6.871 0.965 5.646 1.00 94.00 186 ASN A CA 1
ATOM 1388 C C . ASN A 1 186 ? 5.785 2.025 5.901 1.00 94.00 186 ASN A C 1
ATOM 1390 O O . ASN A 1 186 ? 5.663 2.973 5.123 1.00 94.00 186 ASN A O 1
ATOM 1394 N N . GLY A 1 187 ? 5.004 1.883 6.979 1.00 96.62 187 GLY A N 1
ATOM 1395 C CA . GLY A 1 187 ? 3.983 2.854 7.377 1.00 96.62 187 GLY A CA 1
ATOM 1396 C C . GLY A 1 187 ? 2.874 2.981 6.337 1.00 96.62 187 GLY A C 1
ATOM 1397 O O . GLY A 1 187 ? 2.524 4.088 5.920 1.00 96.62 187 GLY A O 1
ATOM 1398 N N . GLN A 1 188 ? 2.346 1.852 5.869 1.00 96.62 188 GLN A N 1
ATOM 1399 C CA . GLN A 1 188 ? 1.329 1.839 4.823 1.00 96.62 188 GLN A CA 1
ATOM 1400 C C . GLN A 1 188 ? 0.304 0.719 4.997 1.00 96.62 188 GLN A C 1
ATOM 1402 O O . GLN A 1 188 ? 0.551 -0.299 5.638 1.00 96.62 188 GLN A O 1
ATOM 1407 N N . VAL A 1 189 ? -0.853 0.920 4.377 1.00 97.25 189 VAL A N 1
ATOM 1408 C CA . VAL A 1 189 ? -1.897 -0.086 4.197 1.00 97.25 189 VAL A CA 1
ATOM 1409 C C . VAL A 1 189 ? -2.130 -0.272 2.707 1.00 97.25 189 VAL A C 1
ATOM 1411 O O . VAL A 1 189 ? -2.302 0.712 1.985 1.00 97.25 189 VAL A O 1
ATOM 1414 N N . SER A 1 190 ? -2.148 -1.515 2.240 1.00 94.94 190 SER A N 1
ATOM 1415 C CA . SER A 1 190 ? -2.366 -1.864 0.834 1.00 94.94 190 SER A CA 1
ATOM 1416 C C . SER A 1 190 ? -3.427 -2.951 0.668 1.00 94.94 190 SER A C 1
ATOM 1418 O O . SER A 1 190 ? -3.754 -3.681 1.605 1.00 94.94 190 SER A O 1
ATOM 1420 N N . GLU A 1 191 ? -3.995 -3.051 -0.534 1.00 92.25 191 GLU A N 1
ATOM 1421 C CA . GLU A 1 191 ? -4.907 -4.146 -0.870 1.00 92.25 191 GLU A CA 1
ATOM 1422 C C . GLU A 1 191 ? -4.205 -5.498 -0.769 1.00 92.25 191 GLU A C 1
ATOM 1424 O O . GLU A 1 191 ? -3.119 -5.702 -1.322 1.00 92.25 191 GLU A O 1
ATOM 1429 N N . TRP A 1 192 ? -4.870 -6.469 -0.145 1.00 87.12 192 TRP A N 1
ATOM 1430 C CA . TRP A 1 192 ? -4.394 -7.839 -0.186 1.00 87.12 192 TRP A CA 1
ATOM 1431 C C . TRP A 1 192 ? -4.848 -8.517 -1.478 1.00 87.12 192 TRP A C 1
ATOM 1433 O O . TRP A 1 192 ? -6.026 -8.814 -1.671 1.00 87.12 192 TRP A O 1
ATOM 1443 N N . ARG A 1 193 ? -3.901 -8.828 -2.367 1.00 76.81 193 ARG A N 1
ATOM 1444 C CA . ARG A 1 193 ? -4.164 -9.688 -3.525 1.00 76.81 193 ARG A CA 1
ATOM 1445 C C . ARG A 1 193 ? -3.552 -11.061 -3.328 1.00 76.81 193 ARG A C 1
ATOM 1447 O O . ARG A 1 193 ? -2.340 -11.210 -3.192 1.00 76.81 193 ARG A O 1
ATOM 1454 N N . ARG A 1 194 ? -4.397 -12.090 -3.413 1.00 61.03 194 ARG A N 1
ATOM 1455 C CA . ARG A 1 194 ? -3.948 -13.473 -3.585 1.00 61.03 194 ARG A CA 1
ATOM 1456 C C . ARG A 1 194 ? -3.155 -13.554 -4.887 1.00 61.03 194 ARG A C 1
ATOM 1458 O O . ARG A 1 194 ? -3.716 -13.350 -5.963 1.00 61.03 194 ARG A O 1
ATOM 1465 N N . SER A 1 195 ? -1.870 -13.891 -4.811 1.00 51.91 195 SER A N 1
ATOM 1466 C CA . SER A 1 195 ? -1.205 -14.462 -5.976 1.00 51.91 195 SER A CA 1
ATOM 1467 C C . SER A 1 195 ? -1.979 -15.733 -6.331 1.00 51.91 195 SER A C 1
ATOM 1469 O O . SER A 1 195 ? -2.145 -16.626 -5.498 1.00 51.91 195 SER A O 1
ATOM 1471 N N . MET A 1 196 ? -2.560 -15.783 -7.533 1.00 39.03 196 MET A N 1
ATOM 1472 C CA . MET A 1 196 ? -3.205 -17.006 -8.007 1.00 39.03 196 MET A CA 1
ATOM 1473 C C . MET A 1 196 ? -2.157 -18.122 -7.925 1.00 39.03 196 MET A C 1
ATOM 1475 O O . MET A 1 196 ? -1.064 -17.945 -8.478 1.00 39.03 196 MET A O 1
ATOM 1479 N N . PRO A 1 197 ? -2.424 -19.250 -7.241 1.00 36.16 197 PRO A N 1
ATOM 1480 C CA . PRO A 1 197 ? -1.526 -20.384 -7.335 1.00 36.16 197 PRO A CA 1
ATOM 1481 C C . PRO A 1 197 ? -1.428 -20.748 -8.816 1.00 36.16 197 PRO A C 1
ATOM 1483 O O . PRO A 1 197 ? -2.446 -20.921 -9.488 1.00 36.16 197 PRO A O 1
ATOM 1486 N N . ILE A 1 198 ? -0.202 -20.816 -9.339 1.00 41.22 198 ILE A N 1
ATOM 1487 C CA . ILE A 1 198 ? 0.045 -21.354 -10.674 1.00 41.22 198 ILE A CA 1
ATOM 1488 C C . ILE A 1 198 ? -0.508 -22.774 -10.635 1.00 41.22 198 ILE A C 1
ATOM 1490 O O . ILE A 1 198 ? 0.069 -23.643 -9.979 1.00 41.22 198 ILE A O 1
ATOM 1494 N N . ASN A 1 199 ? -1.657 -22.987 -11.274 1.00 33.59 199 ASN A N 1
ATOM 1495 C CA . ASN A 1 199 ? -2.263 -24.298 -11.384 1.00 33.59 199 ASN A CA 1
ATOM 1496 C C . ASN A 1 199 ? -1.295 -25.144 -12.217 1.00 33.59 199 ASN A C 1
ATOM 1498 O O . ASN A 1 199 ? -1.262 -25.037 -13.442 1.00 33.59 199 ASN A O 1
ATOM 1502 N N . ARG A 1 200 ? -0.425 -25.913 -11.551 1.00 39.50 200 ARG A N 1
ATOM 1503 C CA . ARG A 1 200 ? 0.417 -26.919 -12.200 1.00 39.50 200 ARG A CA 1
ATOM 1504 C C . ARG A 1 200 ? -0.493 -28.085 -12.574 1.00 39.50 200 ARG A C 1
ATOM 1506 O O . ARG A 1 200 ? -0.493 -29.115 -11.908 1.00 39.50 200 ARG A O 1
ATOM 1513 N N . GLY A 1 201 ? -1.305 -27.879 -13.608 1.00 39.22 201 GLY A N 1
ATOM 1514 C CA . GLY A 1 201 ? -1.865 -28.977 -14.377 1.00 39.22 201 GLY A CA 1
ATOM 1515 C C . GLY A 1 201 ? -0.697 -29.697 -15.039 1.00 39.22 201 GLY A C 1
ATOM 1516 O O . GLY A 1 201 ? -0.019 -29.110 -15.882 1.00 39.22 201 GLY A O 1
ATOM 1517 N N . LEU A 1 202 ? -0.416 -30.900 -14.543 1.00 36.84 202 LEU A N 1
ATOM 1518 C CA . LEU A 1 202 ? 0.368 -31.918 -15.238 1.00 36.84 202 LEU A CA 1
ATOM 1519 C C . LEU A 1 202 ? -0.320 -32.298 -16.553 1.00 36.84 202 LEU A C 1
ATOM 1521 O O . LEU A 1 202 ? -1.573 -32.315 -16.563 1.00 36.84 202 LEU A O 1
#

Radius of gyration: 21.78 Å; chains: 1; bounding box: 55×44×60 Å

Foldseek 3Di:
DPPDPAAAEAEEQDPVVLVVQVPDPRYHRHHDHDDQFPVVVVVVSVVRCVVVVNDDQQDKDWDWDDGHPDPDRDTDDIDIDHRWAFQWFAAKDAQDKAKAFEDEDEPPDDPDDDDAALRYEYEYAADDPNCLVRQLGYVAYEYLAADCPGPRNVSCVVSVHIYQHNIDHNSVPRDGRAIWMRHSNRRTITHDDDPPPPPPPD